Protein AF-A0A7S4LQ52-F1 (afdb_monomer)

Organism: Oxyrrhis marina (NCBI:txid2969)

pLDDT: mean 74.73, std 20.74, range [26.92, 96.94]

Structure (mmCIF, N/CA/C/O backbone):
data_AF-A0A7S4LQ52-F1
#
_entry.id   AF-A0A7S4LQ52-F1
#
loop_
_atom_site.group_PDB
_atom_site.id
_atom_site.type_symbol
_atom_site.label_atom_id
_atom_site.label_alt_id
_atom_site.label_comp_id
_atom_site.label_asym_id
_atom_site.label_entity_id
_atom_site.label_seq_id
_atom_site.pdbx_PDB_ins_code
_atom_site.Cartn_x
_atom_site.Cartn_y
_atom_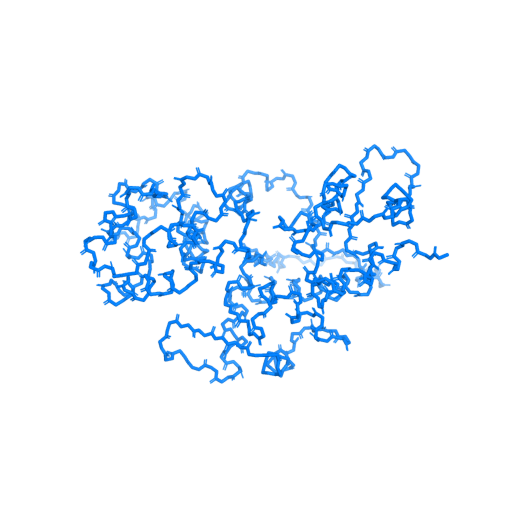site.Cartn_z
_atom_site.occupancy
_atom_site.B_iso_or_equiv
_atom_site.auth_seq_id
_atom_site.auth_comp_id
_atom_site.auth_asym_id
_atom_site.auth_atom_id
_atom_site.pdbx_PDB_model_num
ATOM 1 N N . HIS A 1 1 ? 23.064 2.359 -25.952 1.00 65.62 1 HIS A N 1
ATOM 2 C CA . HIS A 1 1 ? 21.928 2.779 -25.111 1.00 65.62 1 HIS A CA 1
ATOM 3 C C . HIS A 1 1 ? 21.967 1.977 -23.829 1.00 65.62 1 HIS A C 1
ATOM 5 O O . HIS A 1 1 ? 22.231 0.785 -23.915 1.00 65.62 1 HIS A O 1
ATOM 11 N N . ASP A 1 2 ? 21.805 2.630 -22.680 1.00 86.25 2 ASP A N 1
ATOM 12 C CA . ASP A 1 2 ? 21.799 1.975 -21.371 1.00 86.25 2 ASP A CA 1
ATOM 13 C C . ASP A 1 2 ? 20.425 1.317 -21.127 1.00 86.25 2 ASP A C 1
ATOM 15 O O . ASP A 1 2 ? 19.433 2.042 -21.011 1.00 86.25 2 ASP A O 1
ATOM 19 N N . PRO A 1 3 ? 20.329 -0.027 -21.097 1.00 86.50 3 PRO A N 1
ATOM 20 C CA . PRO A 1 3 ? 19.056 -0.718 -20.900 1.00 86.50 3 PRO A CA 1
ATOM 21 C C . PRO A 1 3 ? 18.432 -0.441 -19.523 1.00 86.50 3 PRO A C 1
ATOM 23 O O . PRO A 1 3 ? 17.208 -0.461 -19.400 1.00 86.50 3 PRO A O 1
ATOM 26 N N . ALA A 1 4 ? 19.247 -0.143 -18.503 1.00 85.44 4 ALA A N 1
ATOM 27 C CA . ALA A 1 4 ? 18.762 0.221 -17.173 1.00 85.44 4 ALA A CA 1
ATOM 28 C C . ALA A 1 4 ? 18.024 1.567 -17.208 1.00 85.44 4 ALA A C 1
ATOM 30 O O . ALA A 1 4 ? 16.884 1.662 -16.756 1.00 85.44 4 ALA A O 1
ATOM 31 N N . ALA A 1 5 ? 18.627 2.580 -17.837 1.00 89.25 5 ALA A N 1
ATOM 32 C CA . ALA A 1 5 ? 18.003 3.889 -18.016 1.00 89.25 5 ALA A CA 1
ATOM 33 C C . ALA A 1 5 ? 16.701 3.821 -18.836 1.00 89.25 5 ALA A C 1
ATOM 35 O O . ALA A 1 5 ? 15.744 4.528 -18.528 1.00 89.25 5 ALA A O 1
ATOM 36 N N . GLN A 1 6 ? 16.636 2.951 -19.852 1.00 91.75 6 GLN A N 1
ATOM 37 C CA . GLN A 1 6 ? 15.405 2.738 -20.624 1.00 91.75 6 GLN A CA 1
ATOM 38 C C . GLN A 1 6 ? 14.278 2.155 -19.765 1.00 91.75 6 GLN A C 1
ATOM 40 O O . GLN A 1 6 ? 13.134 2.583 -19.896 1.00 91.75 6 GLN A O 1
ATOM 45 N N . LEU A 1 7 ? 14.592 1.203 -18.879 1.00 91.75 7 LEU A N 1
ATOM 46 C CA . LEU A 1 7 ? 13.604 0.665 -17.949 1.00 91.75 7 LEU A CA 1
ATOM 47 C C . LEU A 1 7 ? 13.126 1.738 -16.961 1.00 91.75 7 LEU A C 1
ATOM 49 O O . LEU A 1 7 ? 11.928 1.824 -16.705 1.00 91.75 7 LEU A O 1
ATOM 53 N N . CYS A 1 8 ? 14.032 2.573 -16.439 1.00 92.88 8 CYS A N 1
ATOM 54 C CA . CYS A 1 8 ? 13.653 3.686 -15.567 1.00 92.88 8 CYS A CA 1
ATOM 55 C C . CYS A 1 8 ? 12.664 4.632 -16.263 1.00 92.88 8 CYS A C 1
ATOM 57 O O . CYS A 1 8 ? 11.581 4.865 -15.730 1.00 92.88 8 CYS A O 1
ATOM 59 N N . GLY A 1 9 ? 12.993 5.092 -17.476 1.00 92.94 9 GLY A N 1
ATOM 60 C CA . GLY A 1 9 ? 12.122 5.982 -18.252 1.00 92.94 9 GLY A CA 1
ATOM 61 C C . GLY A 1 9 ? 10.761 5.356 -18.560 1.00 92.94 9 GLY A C 1
ATOM 62 O O . GLY A 1 9 ? 9.732 5.994 -18.384 1.00 92.94 9 GLY A O 1
ATOM 63 N N . PHE A 1 10 ? 10.725 4.071 -18.912 1.00 93.69 10 PHE A N 1
ATOM 64 C CA . PHE A 1 10 ? 9.467 3.362 -19.155 1.00 93.69 10 PHE A CA 1
ATOM 65 C C . PHE A 1 10 ? 8.573 3.257 -17.915 1.00 93.69 10 PHE A C 1
ATOM 67 O O . PHE A 1 10 ? 7.356 3.420 -18.016 1.00 93.69 10 PHE A O 1
ATOM 74 N N . LEU A 1 11 ? 9.149 3.001 -16.736 1.00 91.25 11 LEU A N 1
ATOM 75 C CA . LEU A 1 11 ? 8.385 2.972 -15.486 1.00 91.25 11 LEU A CA 1
ATOM 76 C C . LEU A 1 11 ? 7.863 4.362 -15.111 1.00 91.25 11 LEU A C 1
ATOM 78 O O . LEU A 1 11 ? 6.733 4.478 -14.635 1.00 91.25 11 LEU A O 1
ATOM 82 N N . GLU A 1 12 ? 8.654 5.407 -15.345 1.00 92.94 12 GLU A N 1
ATOM 83 C CA . GLU A 1 12 ? 8.234 6.796 -15.148 1.00 92.94 12 GLU A CA 1
ATOM 84 C C . GLU A 1 12 ? 7.110 7.197 -16.105 1.00 92.94 12 GLU A C 1
ATOM 86 O O . GLU A 1 12 ? 6.115 7.757 -15.657 1.00 92.94 12 GLU A O 1
ATOM 91 N N . GLU A 1 13 ? 7.206 6.853 -17.388 1.00 91.38 13 GLU A N 1
ATOM 92 C CA . GLU A 1 13 ? 6.158 7.120 -18.379 1.00 91.38 13 GLU A CA 1
ATOM 93 C C . GLU A 1 13 ? 4.862 6.363 -18.062 1.00 91.38 13 GLU A C 1
ATOM 95 O O . GLU A 1 13 ? 3.770 6.921 -18.160 1.00 91.38 13 GLU A O 1
ATOM 100 N N . THR A 1 14 ? 4.972 5.101 -17.638 1.00 87.12 14 THR A N 1
ATOM 101 C CA . THR A 1 14 ? 3.807 4.236 -17.391 1.00 87.12 14 THR A CA 1
ATOM 102 C C . THR A 1 14 ? 3.102 4.566 -16.074 1.00 87.12 14 THR A C 1
ATOM 104 O O . THR A 1 14 ? 1.876 4.491 -15.989 1.00 87.12 14 THR A O 1
ATOM 107 N N . HIS A 1 15 ? 3.854 4.927 -15.029 1.00 85.94 15 HIS A N 1
ATOM 108 C CA . HIS A 1 15 ? 3.317 5.086 -13.670 1.00 85.94 15 HIS A CA 1
ATOM 109 C C . HIS A 1 15 ? 3.424 6.515 -13.116 1.00 85.94 15 HIS A C 1
ATOM 111 O O . HIS A 1 15 ? 2.966 6.779 -12.001 1.00 85.94 15 HIS A O 1
ATOM 117 N N . GLY A 1 16 ? 4.028 7.446 -13.855 1.00 88.75 16 GLY A N 1
ATOM 118 C CA . GLY A 1 16 ? 4.282 8.830 -13.440 1.00 88.75 16 GLY A CA 1
ATOM 119 C C . GLY A 1 16 ? 5.421 8.995 -12.426 1.00 88.75 16 GLY A C 1
ATOM 120 O O . GLY A 1 16 ? 5.768 10.117 -12.071 1.00 88.75 16 GLY A O 1
ATOM 121 N N . SER A 1 17 ? 5.989 7.899 -11.916 1.00 93.56 17 SER A N 1
ATOM 122 C CA . SER A 1 17 ? 7.104 7.908 -10.967 1.00 93.56 17 SER A CA 1
ATOM 123 C C . SER A 1 17 ? 7.809 6.558 -10.958 1.00 93.56 17 SER A C 1
ATOM 125 O O . SER A 1 17 ? 7.158 5.512 -10.880 1.00 93.56 17 SER A O 1
ATOM 127 N N . LEU A 1 18 ? 9.144 6.587 -10.937 1.00 93.12 18 LEU A N 1
ATOM 128 C CA . LEU A 1 18 ? 9.973 5.391 -10.819 1.00 93.12 18 LEU A CA 1
ATOM 129 C C . LEU A 1 18 ? 9.667 4.603 -9.539 1.00 93.12 18 LEU A C 1
ATOM 131 O O . LEU A 1 18 ? 9.532 3.380 -9.583 1.00 93.12 18 LEU A O 1
ATOM 135 N N . LEU A 1 19 ? 9.510 5.293 -8.401 1.00 91.12 19 LEU A N 1
ATOM 136 C CA . LEU A 1 19 ? 9.237 4.636 -7.120 1.00 91.12 19 LEU A CA 1
ATOM 137 C C . LEU A 1 19 ? 7.854 3.981 -7.109 1.00 91.12 19 LEU A C 1
ATOM 139 O O . LEU A 1 19 ? 7.714 2.864 -6.612 1.00 91.12 19 LEU A O 1
ATOM 143 N N . ARG A 1 20 ? 6.842 4.642 -7.687 1.00 89.50 20 ARG A N 1
ATOM 144 C CA . ARG A 1 20 ? 5.508 4.050 -7.837 1.00 89.50 20 ARG A CA 1
ATOM 145 C C . ARG A 1 20 ? 5.558 2.808 -8.715 1.00 89.50 20 ARG A C 1
ATOM 147 O O . ARG A 1 20 ? 5.054 1.773 -8.296 1.00 89.50 20 ARG A O 1
ATOM 154 N N . GLY A 1 21 ? 6.187 2.896 -9.888 1.00 87.38 21 GLY A N 1
ATOM 155 C CA . GLY A 1 21 ? 6.334 1.760 -10.801 1.00 87.38 21 GLY A CA 1
ATOM 156 C C . GLY A 1 21 ? 7.061 0.590 -10.140 1.00 87.38 21 GLY A C 1
ATOM 157 O O . GLY A 1 21 ? 6.575 -0.538 -10.168 1.00 87.38 21 GLY A O 1
ATOM 158 N N . TRP A 1 22 ? 8.164 0.858 -9.435 1.00 87.75 22 TRP A N 1
ATOM 159 C CA . TRP A 1 22 ? 8.855 -0.151 -8.633 1.00 87.75 22 TRP A CA 1
ATOM 160 C C . TRP A 1 22 ? 7.922 -0.820 -7.617 1.00 87.75 22 TRP A C 1
ATOM 162 O O . TRP A 1 22 ? 7.792 -2.045 -7.612 1.00 87.75 22 TRP A O 1
ATOM 172 N N . ARG A 1 23 ? 7.257 -0.032 -6.767 1.00 86.00 23 ARG A N 1
ATOM 173 C CA . ARG A 1 23 ? 6.407 -0.555 -5.688 1.00 86.00 23 ARG A CA 1
ATOM 174 C C . ARG A 1 23 ? 5.171 -1.287 -6.201 1.00 86.00 23 ARG A C 1
ATOM 176 O O . ARG A 1 23 ? 4.774 -2.282 -5.607 1.00 86.00 23 ARG A O 1
ATOM 183 N N . LEU A 1 24 ? 4.564 -0.810 -7.282 1.00 79.31 24 LEU A N 1
ATOM 184 C CA . LEU A 1 24 ? 3.358 -1.401 -7.852 1.00 79.31 24 LEU A CA 1
ATOM 185 C C . LEU A 1 24 ? 3.670 -2.719 -8.573 1.00 79.31 24 LEU A C 1
ATOM 187 O O . LEU A 1 24 ? 2.936 -3.697 -8.437 1.00 79.31 24 LEU A O 1
ATOM 191 N N . GLU A 1 25 ? 4.774 -2.757 -9.319 1.00 81.00 25 GLU A N 1
ATOM 192 C CA . GLU A 1 25 ? 5.031 -3.824 -10.284 1.00 81.00 25 GLU A CA 1
ATOM 193 C C . GLU A 1 25 ? 6.014 -4.876 -9.763 1.00 81.00 25 GLU A C 1
ATOM 195 O O . GLU A 1 25 ? 5.752 -6.084 -9.837 1.00 81.00 25 GLU A O 1
ATOM 200 N N . PHE A 1 26 ? 7.125 -4.422 -9.186 1.00 78.44 26 PHE A N 1
ATOM 201 C CA . PHE A 1 26 ? 8.242 -5.269 -8.773 1.00 78.44 26 PHE A CA 1
ATOM 202 C C . PHE A 1 26 ? 8.193 -5.611 -7.282 1.00 78.44 26 PHE A C 1
ATOM 204 O O . PHE A 1 26 ? 8.401 -6.765 -6.912 1.00 78.44 26 PHE A O 1
ATOM 211 N N . ASP A 1 27 ? 7.843 -4.649 -6.431 1.00 71.88 27 ASP A N 1
ATOM 212 C CA . ASP A 1 27 ? 7.881 -4.781 -4.970 1.00 71.88 27 ASP A CA 1
ATOM 213 C C . ASP A 1 27 ? 6.500 -4.694 -4.311 1.00 71.88 27 ASP A C 1
ATOM 215 O O . ASP A 1 27 ? 6.340 -4.233 -3.182 1.00 71.88 27 ASP A O 1
ATOM 219 N N . SER A 1 28 ? 5.488 -5.207 -5.009 1.00 58.22 28 SER A N 1
ATOM 220 C CA . SER A 1 28 ? 4.098 -5.265 -4.526 1.00 58.22 28 SER A CA 1
ATOM 221 C C . SER A 1 28 ? 3.929 -6.032 -3.212 1.00 58.22 28 SER A C 1
ATOM 223 O O . SER A 1 28 ? 2.928 -5.861 -2.530 1.00 58.22 28 SER A O 1
ATOM 225 N N . ARG A 1 29 ? 4.908 -6.869 -2.848 1.00 50.84 29 ARG A N 1
ATOM 226 C CA . ARG A 1 29 ? 4.921 -7.677 -1.618 1.00 50.84 29 ARG A CA 1
ATOM 227 C C . ARG A 1 29 ? 5.856 -7.133 -0.539 1.00 50.84 29 ARG A C 1
ATOM 229 O O . ARG A 1 29 ? 6.059 -7.822 0.455 1.00 50.84 29 ARG A O 1
ATOM 236 N N . VAL A 1 30 ? 6.481 -5.971 -0.755 1.00 60.56 30 VAL A N 1
ATOM 237 C CA . VAL A 1 30 ? 7.515 -5.418 0.142 1.00 60.56 30 VAL A CA 1
ATOM 238 C C . VAL A 1 30 ? 8.644 -6.437 0.401 1.00 60.56 30 VAL A C 1
ATOM 240 O O . VAL A 1 30 ? 9.245 -6.506 1.470 1.00 60.56 30 VAL A O 1
ATOM 243 N N . ALA A 1 31 ? 8.924 -7.284 -0.594 1.00 58.53 31 ALA A N 1
ATOM 244 C CA . ALA A 1 31 ? 9.999 -8.272 -0.540 1.00 58.53 31 ALA A CA 1
ATOM 245 C C . ALA A 1 31 ? 11.377 -7.612 -0.720 1.00 58.53 31 ALA A C 1
ATOM 247 O O . ALA A 1 31 ? 12.415 -8.262 -0.541 1.00 58.53 31 ALA A O 1
ATOM 248 N N . CYS A 1 32 ? 11.385 -6.338 -1.127 1.00 64.56 32 CYS A N 1
ATOM 249 C CA . CYS A 1 32 ? 12.538 -5.493 -1.404 1.00 64.56 32 CYS A CA 1
ATOM 250 C C . CYS A 1 32 ? 13.485 -6.074 -2.462 1.00 64.56 32 CYS A C 1
ATOM 252 O O . CYS A 1 32 ? 14.604 -5.585 -2.613 1.00 64.56 32 CYS A O 1
ATOM 254 N N . SER A 1 33 ? 13.084 -7.145 -3.156 1.00 75.50 33 SER A N 1
ATOM 255 C CA . SER A 1 33 ? 13.879 -7.833 -4.166 1.00 75.50 33 SER A CA 1
ATOM 256 C C . SER A 1 33 ? 13.037 -8.736 -5.067 1.00 75.50 33 SER A C 1
ATOM 258 O O . SER A 1 33 ? 12.065 -9.345 -4.622 1.00 75.50 33 SER A O 1
ATOM 260 N N . VAL A 1 34 ? 13.457 -8.862 -6.326 1.00 79.12 34 VAL A N 1
ATOM 261 C CA . VAL A 1 34 ? 12.768 -9.627 -7.372 1.00 79.12 34 VAL A CA 1
ATOM 262 C C . VAL A 1 34 ? 13.741 -10.606 -8.029 1.00 79.12 34 VAL A C 1
ATOM 264 O O . VAL A 1 34 ? 14.910 -10.281 -8.236 1.00 79.12 34 VAL A O 1
ATOM 267 N N . ASN A 1 35 ? 13.279 -11.825 -8.317 1.00 82.06 35 ASN A N 1
ATOM 268 C CA . ASN A 1 35 ? 14.046 -12.822 -9.069 1.00 82.06 35 ASN A CA 1
ATOM 269 C C . ASN A 1 35 ? 13.819 -12.662 -10.585 1.00 82.06 35 ASN A C 1
ATOM 271 O O . ASN A 1 35 ? 12.918 -11.949 -11.019 1.00 82.06 35 ASN A O 1
ATOM 275 N N . PHE A 1 36 ? 14.632 -13.339 -11.396 1.00 81.50 36 PHE A N 1
ATOM 276 C CA . PHE A 1 36 ? 14.576 -13.181 -12.851 1.00 81.50 36 PHE A CA 1
ATOM 277 C C . PHE A 1 36 ? 13.219 -13.578 -13.452 1.00 81.50 36 PHE A C 1
ATOM 279 O O . PHE A 1 36 ? 12.680 -12.861 -14.287 1.00 81.50 36 PHE A O 1
ATOM 286 N N . GLU A 1 37 ? 12.630 -14.677 -12.979 1.00 77.88 37 GLU A N 1
ATOM 287 C CA . GLU A 1 37 ? 11.319 -15.153 -13.436 1.00 77.88 37 GLU A CA 1
ATOM 288 C C . GLU A 1 37 ? 10.234 -14.088 -13.243 1.00 77.88 37 GLU A C 1
ATOM 290 O O . GLU A 1 37 ? 9.575 -13.683 -14.200 1.00 77.88 37 GLU A O 1
ATOM 295 N N . ARG A 1 38 ? 10.123 -13.540 -12.027 1.00 79.88 38 ARG A N 1
ATOM 296 C CA . ARG A 1 38 ? 9.150 -12.490 -11.735 1.00 79.88 38 ARG A CA 1
ATOM 297 C C . ARG A 1 38 ? 9.433 -11.208 -12.514 1.00 79.88 38 ARG A C 1
ATOM 299 O O . ARG A 1 38 ? 8.500 -10.527 -12.930 1.00 79.88 38 ARG A O 1
ATOM 306 N N . PHE A 1 39 ? 10.704 -10.874 -12.715 1.00 84.06 39 PHE A N 1
ATOM 307 C CA . PHE A 1 39 ? 11.098 -9.722 -13.520 1.00 84.06 39 PHE A CA 1
ATOM 308 C C . PHE A 1 39 ? 10.598 -9.846 -14.968 1.00 84.06 39 PHE A C 1
ATOM 310 O O . PHE A 1 39 ? 9.994 -8.906 -15.487 1.00 84.06 39 PHE A O 1
ATOM 317 N N . CYS A 1 40 ? 10.758 -11.021 -15.586 1.00 81.12 40 CYS A N 1
ATOM 318 C CA . CYS A 1 40 ? 10.227 -11.308 -16.919 1.00 81.12 40 CYS A CA 1
ATOM 319 C C . CYS A 1 40 ? 8.698 -11.229 -16.978 1.00 81.12 40 CYS A C 1
ATOM 321 O O . CYS A 1 40 ? 8.163 -10.594 -17.885 1.00 81.12 40 CYS A O 1
ATOM 323 N N . GLU A 1 41 ? 7.994 -11.831 -16.014 1.00 78.12 41 GLU A N 1
ATOM 324 C CA . GLU A 1 41 ? 6.525 -11.784 -15.946 1.00 78.12 41 GLU A CA 1
ATOM 325 C C . GLU A 1 41 ? 5.989 -10.350 -15.899 1.00 78.12 41 GLU A C 1
ATOM 327 O O . GLU A 1 41 ? 5.018 -10.012 -16.578 1.00 78.12 41 GLU A O 1
ATOM 332 N N . VAL A 1 42 ? 6.613 -9.505 -15.074 1.00 81.12 42 VAL A N 1
ATOM 333 C CA . VAL A 1 42 ? 6.208 -8.109 -14.902 1.00 81.12 42 VAL A CA 1
ATOM 334 C C . VAL A 1 42 ? 6.396 -7.337 -16.202 1.00 81.12 42 VAL A C 1
ATOM 336 O O . VAL A 1 42 ? 5.452 -6.704 -16.668 1.00 81.12 42 VAL A O 1
ATOM 339 N N . LEU A 1 43 ? 7.573 -7.430 -16.824 1.00 85.00 43 LEU A N 1
ATOM 340 C CA . LEU A 1 43 ? 7.857 -6.707 -18.063 1.00 85.00 43 LEU A CA 1
ATOM 341 C C . LEU A 1 43 ? 6.979 -7.170 -19.228 1.00 85.00 43 LEU A C 1
ATOM 343 O O . LEU A 1 43 ? 6.461 -6.334 -19.966 1.00 85.00 43 LEU A O 1
ATOM 347 N N . ALA A 1 44 ? 6.726 -8.475 -19.347 1.00 78.62 44 ALA A N 1
ATOM 348 C CA . ALA A 1 44 ? 5.793 -9.000 -20.340 1.00 78.62 44 ALA A CA 1
ATOM 349 C C . ALA A 1 44 ? 4.373 -8.443 -20.137 1.00 78.62 44 ALA A C 1
ATOM 351 O O . ALA A 1 44 ? 3.731 -8.024 -21.099 1.00 78.62 44 ALA A O 1
ATOM 352 N N . ARG A 1 45 ? 3.893 -8.372 -18.885 1.00 84.75 45 ARG A N 1
ATOM 353 C CA . ARG A 1 45 ? 2.572 -7.806 -18.557 1.00 84.75 45 ARG A CA 1
ATOM 354 C C . ARG A 1 45 ? 2.472 -6.311 -18.858 1.00 84.75 45 ARG A C 1
ATOM 356 O O . ARG A 1 45 ? 1.400 -5.853 -19.240 1.00 84.75 45 ARG A O 1
ATOM 363 N N . LEU A 1 46 ? 3.559 -5.565 -18.685 1.00 80.56 46 LEU A N 1
ATOM 364 C CA . LEU A 1 46 ? 3.614 -4.138 -19.009 1.00 80.56 46 LEU A CA 1
ATOM 365 C C . LEU A 1 46 ? 3.758 -3.872 -20.518 1.00 80.56 46 LEU A C 1
ATOM 367 O O . LEU A 1 46 ? 3.710 -2.722 -20.937 1.00 80.56 46 LEU A O 1
ATOM 371 N N . GLY A 1 47 ? 3.909 -4.913 -21.344 1.00 80.06 47 GLY A N 1
ATOM 372 C CA . GLY A 1 47 ? 4.083 -4.763 -22.789 1.00 80.06 47 GLY A CA 1
ATOM 373 C C . GLY A 1 47 ? 5.487 -4.302 -23.182 1.00 80.06 47 GLY A C 1
ATOM 374 O O . GLY A 1 47 ? 5.662 -3.682 -24.227 1.00 80.06 47 GLY A O 1
ATOM 375 N N . TRP A 1 48 ? 6.494 -4.590 -22.356 1.00 87.56 48 TRP A N 1
ATOM 376 C CA . TRP A 1 48 ? 7.887 -4.293 -22.670 1.00 87.56 48 TRP A CA 1
ATOM 377 C C . TRP A 1 48 ? 8.372 -5.129 -23.862 1.00 87.56 48 TRP A C 1
ATOM 379 O O . TRP A 1 48 ? 8.255 -6.354 -23.861 1.00 87.56 48 TRP A O 1
ATOM 389 N N . VAL A 1 49 ? 8.947 -4.467 -24.869 1.00 83.81 49 VAL A N 1
ATOM 390 C CA . VAL A 1 49 ? 9.302 -5.097 -26.159 1.00 83.81 49 VAL A CA 1
ATOM 391 C C . VAL A 1 49 ? 10.809 -5.362 -26.304 1.00 83.81 49 VAL A C 1
ATOM 393 O O . VAL A 1 49 ? 11.218 -6.148 -27.154 1.00 83.81 49 VAL A O 1
ATOM 396 N N . GLN A 1 50 ? 11.655 -4.723 -25.491 1.00 87.38 50 GLN A N 1
ATOM 397 C CA . GLN A 1 50 ? 13.116 -4.860 -25.598 1.00 87.38 50 GLN A CA 1
ATOM 398 C C . GLN A 1 50 ? 13.631 -6.144 -24.928 1.00 87.38 50 GLN A C 1
ATOM 400 O O . GLN A 1 50 ? 12.917 -6.811 -24.178 1.00 87.38 50 GLN A O 1
ATOM 405 N N . ASP A 1 51 ? 14.908 -6.469 -25.150 1.00 87.25 51 ASP A N 1
ATOM 406 C CA . ASP A 1 51 ? 15.550 -7.660 -24.586 1.00 87.25 51 ASP A CA 1
ATOM 407 C C . ASP A 1 51 ? 15.634 -7.601 -23.047 1.00 87.25 51 ASP A C 1
ATOM 409 O O . ASP A 1 51 ? 16.484 -6.934 -22.451 1.00 87.25 51 ASP A O 1
ATOM 413 N N . VAL A 1 52 ? 14.744 -8.352 -22.396 1.00 87.62 52 VAL A N 1
ATOM 414 C CA . VAL A 1 52 ? 14.638 -8.454 -20.934 1.00 87.62 52 VAL A CA 1
ATOM 415 C C . VAL A 1 52 ? 15.898 -9.052 -20.295 1.00 87.62 52 VAL A C 1
ATOM 417 O O . VAL A 1 52 ? 16.275 -8.664 -19.188 1.00 87.62 52 VAL A O 1
ATOM 420 N N . VAL A 1 53 ? 16.583 -9.975 -20.979 1.00 86.88 53 VAL A N 1
ATOM 421 C CA . VAL A 1 53 ? 17.814 -10.606 -20.475 1.00 86.88 53 VAL A CA 1
ATOM 422 C C . VAL A 1 53 ? 18.946 -9.584 -20.453 1.00 86.88 53 VAL A C 1
ATOM 424 O O . VAL A 1 53 ? 19.735 -9.550 -19.505 1.00 86.88 53 VAL A O 1
ATOM 427 N N . GLN A 1 54 ? 19.032 -8.743 -21.484 1.00 87.50 54 GLN A N 1
ATOM 428 C CA . GLN A 1 54 ? 20.020 -7.671 -21.551 1.00 87.50 54 GLN A CA 1
ATOM 429 C C . GLN A 1 54 ? 19.803 -6.641 -20.434 1.00 87.50 54 GLN A C 1
ATOM 431 O O . GLN A 1 54 ? 20.771 -6.255 -19.778 1.00 87.50 54 GLN A O 1
ATOM 436 N N . VAL A 1 55 ? 18.548 -6.259 -20.176 1.00 89.00 55 VAL A N 1
ATOM 437 C CA . VAL A 1 55 ? 18.183 -5.345 -19.080 1.00 89.00 55 VAL A CA 1
ATOM 438 C C . VAL A 1 55 ? 18.535 -5.943 -17.714 1.00 89.00 55 VAL A C 1
ATOM 440 O O . VAL A 1 55 ? 19.158 -5.280 -16.885 1.00 89.00 55 VAL A O 1
ATOM 443 N N . TRP A 1 56 ? 18.213 -7.219 -17.482 1.00 87.50 56 TRP A N 1
ATOM 444 C CA . TRP A 1 56 ? 18.574 -7.898 -16.234 1.00 87.50 56 TRP A CA 1
ATOM 445 C C . TRP A 1 56 ? 20.085 -7.876 -15.988 1.00 87.50 56 TRP A C 1
ATOM 447 O O . TRP A 1 56 ? 20.536 -7.512 -14.904 1.00 87.50 56 TRP A O 1
ATOM 457 N N . LYS A 1 57 ? 20.879 -8.211 -17.012 1.00 85.94 57 LYS A N 1
ATOM 458 C CA . LYS A 1 57 ? 22.347 -8.229 -16.925 1.00 85.94 57 LYS A CA 1
ATOM 459 C C . LYS A 1 57 ? 22.957 -6.846 -16.705 1.00 85.94 57 LYS A C 1
ATOM 461 O O . LYS A 1 57 ? 24.022 -6.767 -16.099 1.00 85.94 57 LYS A O 1
ATOM 466 N N . SER A 1 58 ? 22.328 -5.776 -17.201 1.00 86.56 58 SER A N 1
ATOM 467 C CA . SER A 1 58 ? 22.804 -4.412 -16.939 1.00 86.56 58 SER A CA 1
ATOM 468 C C . SER A 1 58 ? 22.502 -3.941 -15.516 1.00 86.56 58 SER A C 1
ATOM 470 O O . SER A 1 58 ? 23.273 -3.158 -14.974 1.00 86.56 58 SER A O 1
ATOM 472 N N . LEU A 1 59 ? 21.411 -4.420 -14.910 1.00 83.81 59 LEU A N 1
ATOM 473 C CA . LEU A 1 59 ? 20.975 -4.016 -13.567 1.00 83.81 59 LEU A CA 1
ATOM 474 C C . LEU A 1 59 ? 21.649 -4.843 -12.467 1.00 83.81 59 LEU A C 1
ATOM 476 O O . LEU A 1 59 ? 22.111 -4.310 -11.460 1.00 83.81 59 LEU A O 1
ATOM 480 N N . VAL A 1 60 ? 21.723 -6.161 -12.653 1.00 78.81 60 VAL A N 1
ATOM 481 C CA . VAL A 1 60 ? 22.239 -7.082 -11.641 1.00 78.81 60 VAL A CA 1
ATOM 482 C C . VAL A 1 60 ? 23.678 -7.447 -11.981 1.00 78.81 60 VAL A C 1
ATOM 484 O O . VAL A 1 60 ? 23.952 -8.327 -12.796 1.00 78.81 60 VAL A O 1
ATOM 487 N N . ILE A 1 61 ? 24.630 -6.771 -11.335 1.00 65.69 61 ILE A N 1
ATOM 488 C CA . ILE A 1 61 ? 26.052 -7.095 -11.482 1.00 65.69 61 ILE A CA 1
ATOM 489 C C . ILE A 1 61 ? 26.300 -8.471 -10.850 1.00 65.69 61 ILE A C 1
ATOM 491 O O . ILE A 1 61 ? 26.318 -8.615 -9.625 1.00 65.69 61 ILE A O 1
ATOM 495 N N . SER A 1 62 ? 26.513 -9.485 -11.693 1.00 53.97 62 SER A N 1
ATOM 496 C CA . SER A 1 62 ? 26.909 -10.835 -11.285 1.00 53.97 62 SER A CA 1
ATOM 497 C C . SER A 1 62 ? 28.243 -10.789 -10.527 1.00 53.97 62 SER A C 1
ATOM 499 O O . SER A 1 62 ? 29.326 -10.863 -11.116 1.00 53.97 62 SER A O 1
ATOM 501 N N . THR A 1 63 ? 28.191 -10.738 -9.197 1.00 48.88 63 THR A N 1
ATOM 502 C CA . THR A 1 63 ? 29.315 -11.181 -8.371 1.00 48.88 63 THR A CA 1
ATOM 503 C C . THR A 1 63 ? 29.343 -12.701 -8.454 1.00 48.88 63 THR A C 1
ATOM 505 O O . THR A 1 63 ? 28.458 -13.382 -7.934 1.00 48.88 63 THR A O 1
ATOM 508 N N . SER A 1 64 ? 30.319 -13.218 -9.190 1.00 50.91 64 SER A N 1
ATOM 509 C CA . SER A 1 64 ? 30.508 -14.632 -9.498 1.00 50.91 64 SER A CA 1
ATOM 510 C C . SER A 1 64 ? 30.196 -15.572 -8.314 1.00 50.91 64 SER A C 1
ATOM 512 O O . SER A 1 64 ? 30.742 -15.427 -7.223 1.00 50.91 64 SER A O 1
ATOM 514 N N . LYS A 1 65 ? 29.360 -16.590 -8.594 1.00 48.88 65 LYS A N 1
ATOM 515 C CA . LYS A 1 65 ? 28.987 -17.764 -7.760 1.00 48.88 65 LYS A CA 1
ATOM 516 C C . LYS A 1 65 ? 27.737 -17.694 -6.862 1.00 48.88 65 LYS A C 1
ATOM 518 O O . LYS A 1 65 ? 27.546 -18.605 -6.056 1.00 48.88 65 LYS A O 1
ATOM 523 N N . CYS A 1 66 ? 26.822 -16.743 -7.032 1.00 44.16 66 CYS A N 1
ATOM 524 C CA . CYS A 1 66 ? 25.547 -16.760 -6.299 1.00 44.16 66 CYS A CA 1
ATOM 525 C C . CYS A 1 66 ? 24.387 -17.193 -7.210 1.00 44.16 66 CYS A C 1
ATOM 527 O O . CYS A 1 66 ? 23.956 -16.425 -8.055 1.00 44.16 66 CYS A O 1
ATOM 529 N N . LYS A 1 67 ? 23.813 -18.388 -6.999 1.00 53.34 67 LYS A N 1
ATOM 530 C CA . LYS A 1 67 ? 22.606 -18.873 -7.716 1.00 53.34 67 LYS A CA 1
ATOM 531 C C . LYS A 1 67 ? 21.322 -18.050 -7.450 1.00 53.34 67 LYS A C 1
ATOM 533 O O . LYS A 1 67 ? 20.271 -18.404 -7.961 1.00 53.34 67 LYS A O 1
ATOM 538 N N . ASN A 1 68 ? 21.404 -16.978 -6.657 1.00 62.25 68 ASN A N 1
ATOM 539 C CA . ASN A 1 68 ? 20.278 -16.148 -6.215 1.00 62.25 68 ASN A CA 1
ATOM 540 C C . ASN A 1 68 ? 20.539 -14.667 -6.526 1.00 62.25 68 ASN A C 1
ATOM 542 O O . ASN A 1 68 ? 20.625 -13.835 -5.620 1.00 62.25 68 ASN A O 1
ATOM 546 N N . GLU A 1 69 ? 20.702 -14.351 -7.806 1.00 70.00 69 GLU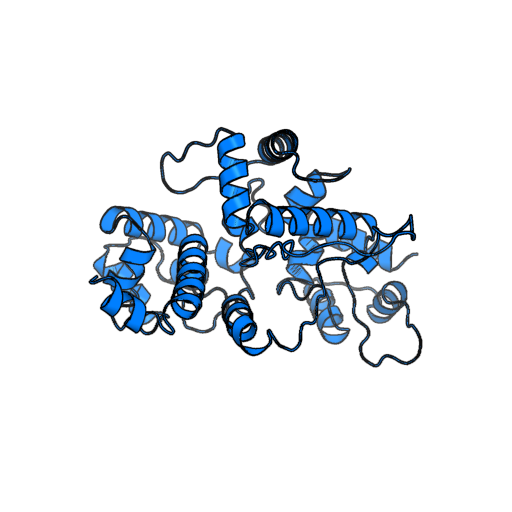 A N 1
ATOM 547 C CA . GLU A 1 69 ? 20.674 -12.970 -8.284 1.00 70.00 69 GLU A CA 1
ATOM 548 C C . GLU A 1 69 ? 19.322 -12.323 -7.952 1.00 70.00 69 GLU A C 1
ATOM 550 O O . GLU A 1 69 ? 18.265 -12.945 -8.088 1.00 70.00 69 GLU A O 1
ATOM 555 N N . ARG A 1 70 ? 19.363 -11.085 -7.453 1.00 78.88 70 ARG A N 1
ATOM 556 C CA . ARG A 1 70 ? 18.186 -10.355 -6.980 1.00 78.88 70 ARG A CA 1
ATOM 557 C C . ARG A 1 70 ? 18.246 -8.912 -7.437 1.00 78.88 70 ARG A C 1
ATOM 559 O O . ARG A 1 70 ? 19.191 -8.210 -7.086 1.00 78.88 70 ARG A O 1
ATOM 566 N N . PHE A 1 71 ? 17.201 -8.507 -8.140 1.00 83.00 71 PHE A N 1
ATOM 567 C CA . PHE A 1 71 ? 16.968 -7.148 -8.598 1.00 83.00 71 PHE A CA 1
ATOM 568 C C . PHE A 1 71 ? 16.269 -6.326 -7.513 1.00 83.00 71 PHE A C 1
ATOM 570 O O . PHE A 1 71 ? 15.329 -6.813 -6.882 1.00 83.00 71 PHE A O 1
ATOM 577 N N . ARG A 1 72 ? 16.747 -5.108 -7.256 1.00 82.75 72 ARG A N 1
ATOM 578 C CA . ARG A 1 72 ? 16.302 -4.212 -6.178 1.00 82.75 72 ARG A CA 1
ATOM 579 C C . ARG A 1 72 ? 16.161 -2.780 -6.691 1.00 82.75 72 ARG A C 1
ATOM 581 O O . ARG A 1 72 ? 16.800 -2.408 -7.667 1.00 82.75 72 ARG A O 1
ATOM 588 N N . LEU A 1 73 ? 15.429 -1.937 -5.961 1.00 82.50 73 LEU A N 1
ATOM 589 C CA . LEU A 1 73 ? 15.289 -0.510 -6.289 1.00 82.50 73 LEU A CA 1
ATOM 590 C C . LEU A 1 73 ? 16.645 0.202 -6.440 1.00 82.50 73 LEU A C 1
ATOM 592 O O . LEU A 1 73 ? 16.823 0.995 -7.355 1.00 82.50 73 LEU A O 1
ATOM 596 N N . GLN A 1 74 ? 17.620 -0.133 -5.589 1.00 86.56 74 GLN A N 1
ATOM 597 C CA . GLN A 1 74 ? 18.989 0.405 -5.653 1.00 86.56 74 GLN A CA 1
ATOM 598 C C . GLN A 1 74 ? 19.722 0.109 -6.972 1.00 86.56 74 GLN A C 1
ATOM 600 O O . GLN A 1 74 ? 20.718 0.767 -7.262 1.00 86.56 74 GLN A O 1
ATOM 605 N N . ASP A 1 75 ? 19.263 -0.891 -7.727 1.00 87.00 75 ASP A N 1
ATOM 606 C CA . ASP A 1 75 ? 19.834 -1.267 -9.016 1.00 87.00 75 ASP A CA 1
ATOM 607 C C . ASP A 1 75 ? 19.224 -0.414 -10.154 1.00 87.00 75 ASP A C 1
ATOM 609 O O . ASP A 1 75 ? 19.846 -0.278 -11.200 1.00 87.00 75 ASP A O 1
ATOM 613 N N . LEU A 1 76 ? 18.050 0.208 -9.934 1.00 88.94 76 LEU A N 1
ATOM 614 C CA . LEU A 1 76 ? 17.454 1.237 -10.808 1.00 88.94 76 LEU A CA 1
ATOM 615 C C . LEU A 1 76 ? 17.961 2.644 -10.466 1.00 88.94 76 LEU A C 1
ATOM 617 O O . LEU A 1 76 ? 18.342 3.410 -11.345 1.00 88.94 76 LEU A O 1
ATOM 621 N N . SER A 1 77 ? 17.948 2.994 -9.178 1.00 89.69 77 SER A N 1
ATOM 622 C CA . SER A 1 77 ? 18.466 4.260 -8.658 1.00 89.69 77 SER A CA 1
ATOM 623 C C . SER A 1 77 ? 18.891 4.076 -7.206 1.00 89.69 77 SER A C 1
ATOM 625 O O . SER A 1 77 ? 18.079 3.770 -6.327 1.00 89.69 77 SER A O 1
ATOM 627 N N . ARG A 1 78 ? 20.186 4.274 -6.942 1.00 87.06 78 ARG A N 1
ATOM 628 C CA . ARG A 1 78 ? 20.738 4.179 -5.588 1.00 87.06 78 ARG A CA 1
ATOM 629 C C . ARG A 1 78 ? 20.220 5.313 -4.713 1.00 87.06 78 ARG A C 1
ATOM 631 O O . ARG A 1 78 ? 19.823 5.062 -3.581 1.00 87.06 78 ARG A O 1
ATOM 638 N N . GLU A 1 79 ? 20.200 6.526 -5.250 1.00 89.12 79 GLU A N 1
ATOM 639 C CA . GLU A 1 79 ? 19.782 7.739 -4.552 1.00 89.12 79 GLU A CA 1
ATOM 640 C C . GLU A 1 79 ? 18.325 7.623 -4.091 1.00 89.12 79 GLU A C 1
ATOM 642 O O . GLU A 1 79 ? 18.026 7.830 -2.916 1.00 89.12 79 GLU A O 1
ATOM 647 N N . LEU A 1 80 ? 17.429 7.197 -4.989 1.00 88.19 80 LEU A N 1
ATOM 648 C CA . LEU A 1 80 ? 16.015 7.001 -4.675 1.00 88.19 80 LEU A CA 1
ATOM 649 C C . LEU A 1 80 ? 15.799 5.881 -3.648 1.00 88.19 80 LEU A C 1
ATOM 651 O O . LEU A 1 80 ? 14.959 6.007 -2.755 1.00 88.19 80 LEU A O 1
ATOM 655 N N . ALA A 1 81 ? 16.559 4.787 -3.752 1.00 84.25 81 ALA A N 1
ATOM 656 C CA . ALA A 1 81 ? 16.483 3.689 -2.793 1.00 84.25 81 ALA A CA 1
ATOM 657 C C . ALA A 1 81 ? 16.920 4.120 -1.388 1.00 84.25 81 ALA A C 1
ATOM 659 O O . ALA A 1 81 ? 16.249 3.791 -0.411 1.00 84.25 81 ALA A O 1
ATOM 660 N N . GLU A 1 82 ? 18.028 4.855 -1.280 1.00 84.56 82 GLU A N 1
ATOM 661 C CA . GLU A 1 82 ? 18.530 5.379 -0.008 1.00 84.56 82 GLU A CA 1
ATOM 662 C C . GLU A 1 82 ? 17.521 6.339 0.628 1.00 84.56 82 GLU A C 1
ATOM 664 O O . GLU A 1 82 ? 17.167 6.162 1.794 1.00 84.56 82 GLU A O 1
ATOM 669 N N . GLN A 1 83 ? 16.983 7.268 -0.165 1.00 88.81 83 GLN A N 1
ATOM 670 C CA . GLN A 1 83 ? 15.957 8.222 0.256 1.00 88.81 83 GLN A CA 1
ATOM 671 C C . GLN A 1 83 ? 14.698 7.518 0.792 1.00 88.81 83 GLN A C 1
ATOM 673 O O . GLN A 1 83 ? 14.203 7.841 1.873 1.00 88.81 83 GLN A O 1
ATOM 678 N N . PHE A 1 84 ? 14.186 6.517 0.069 1.00 88.56 84 PHE A N 1
ATOM 679 C CA . PHE A 1 84 ? 12.986 5.783 0.477 1.00 88.56 84 PHE A CA 1
ATOM 680 C C . PHE A 1 84 ? 13.209 4.926 1.730 1.00 88.56 84 PHE A C 1
ATOM 682 O O . PHE A 1 84 ? 12.341 4.860 2.604 1.00 88.56 84 PHE A O 1
ATOM 689 N N . LEU A 1 85 ? 14.377 4.289 1.849 1.00 82.88 85 LEU A N 1
ATOM 690 C CA . LEU A 1 85 ? 14.734 3.493 3.025 1.00 82.88 85 LEU A CA 1
ATOM 691 C C . LEU A 1 85 ? 14.923 4.357 4.273 1.00 82.88 85 LEU A C 1
ATOM 693 O O . LEU A 1 85 ? 14.527 3.935 5.361 1.00 82.88 85 LEU A O 1
ATOM 697 N N . GLU A 1 86 ? 15.512 5.545 4.130 1.00 83.12 86 GLU A N 1
ATOM 698 C CA . GLU A 1 86 ? 15.662 6.506 5.223 1.00 83.12 86 GLU A CA 1
ATOM 699 C C . GLU A 1 86 ? 14.294 6.958 5.746 1.00 83.12 86 GLU A C 1
ATOM 701 O O . GLU A 1 86 ? 14.034 6.843 6.948 1.00 83.12 86 GLU A O 1
ATOM 706 N N . PHE A 1 87 ? 13.387 7.343 4.843 1.00 90.56 87 PHE A N 1
ATOM 707 C CA . PHE A 1 87 ? 12.004 7.674 5.179 1.00 90.56 87 PHE A CA 1
ATOM 708 C C . PHE A 1 87 ? 11.302 6.527 5.924 1.00 90.56 87 PHE A C 1
ATOM 710 O O . PHE A 1 87 ? 10.804 6.712 7.037 1.00 90.56 87 PHE A O 1
ATOM 717 N N . CYS A 1 88 ? 11.298 5.314 5.354 1.00 85.31 88 CYS A N 1
ATOM 718 C CA . CYS A 1 88 ? 10.615 4.169 5.962 1.00 85.31 88 CYS A CA 1
ATOM 719 C C . CYS A 1 88 ? 11.233 3.788 7.316 1.00 85.31 88 CYS A C 1
ATOM 721 O O . CYS A 1 88 ? 10.520 3.408 8.244 1.00 85.31 88 CYS A O 1
ATOM 723 N N . GLY A 1 89 ? 12.560 3.873 7.438 1.00 77.19 89 GLY A N 1
ATOM 724 C CA . GLY A 1 89 ? 13.276 3.609 8.684 1.00 77.19 89 GLY A CA 1
ATOM 725 C C . GLY A 1 89 ? 12.893 4.593 9.788 1.00 77.19 89 GLY A C 1
ATOM 726 O O . GLY A 1 89 ? 12.587 4.164 10.901 1.00 77.19 89 GLY A O 1
ATOM 727 N N . HIS A 1 90 ? 12.851 5.889 9.469 1.00 85.19 90 HIS A N 1
ATOM 728 C CA . HIS A 1 90 ? 12.433 6.933 10.400 1.00 85.19 90 HIS A CA 1
ATOM 729 C C . HIS A 1 90 ? 10.976 6.739 10.844 1.00 85.19 90 HIS A C 1
ATOM 731 O O . HIS A 1 90 ? 10.698 6.678 12.039 1.00 85.19 90 HIS A O 1
ATOM 737 N N . VAL A 1 91 ? 10.057 6.533 9.894 1.00 84.44 91 VAL A N 1
ATOM 738 C CA . VAL A 1 91 ? 8.633 6.279 10.172 1.00 84.44 91 VAL A CA 1
ATOM 739 C C . VAL A 1 91 ? 8.439 5.055 11.073 1.00 84.44 91 VAL A C 1
ATOM 741 O O . VAL A 1 91 ? 7.685 5.100 12.046 1.00 84.44 91 VAL A O 1
ATOM 744 N N . SER A 1 92 ? 9.140 3.958 10.785 1.00 78.44 92 SER A N 1
ATOM 745 C CA . SER A 1 92 ? 9.021 2.734 11.581 1.00 78.44 92 SER A CA 1
ATOM 746 C C . SER A 1 92 ? 9.549 2.908 13.011 1.00 78.44 92 SER A C 1
ATOM 748 O O . SER A 1 92 ? 8.921 2.417 13.953 1.00 78.44 92 SER A O 1
ATOM 750 N N . CYS A 1 93 ? 10.669 3.620 13.192 1.00 76.62 93 CYS A N 1
ATOM 751 C CA . CYS A 1 93 ? 11.319 3.776 14.496 1.00 76.62 93 CYS A CA 1
ATOM 752 C C . CYS A 1 93 ? 10.651 4.841 15.372 1.00 76.62 93 CYS A C 1
ATOM 754 O O . CYS A 1 93 ? 10.298 4.552 16.514 1.00 76.62 93 CYS A O 1
ATOM 756 N N . GLU A 1 94 ? 10.471 6.051 14.843 1.00 85.50 94 GLU A N 1
ATOM 757 C CA . GLU A 1 94 ? 10.032 7.213 15.626 1.00 85.50 94 GLU A CA 1
ATOM 758 C C . GLU A 1 94 ? 8.527 7.176 15.904 1.00 85.50 94 GLU A C 1
ATOM 760 O O . GLU A 1 94 ? 8.075 7.449 17.016 1.00 85.50 94 GLU A O 1
ATOM 765 N N . TYR A 1 95 ? 7.739 6.748 14.917 1.00 81.62 95 TYR A N 1
ATOM 766 C CA . TYR A 1 95 ? 6.279 6.736 15.017 1.00 81.62 95 TYR A CA 1
ATOM 767 C C . TYR A 1 95 ? 5.711 5.357 15.344 1.00 81.62 95 TYR A C 1
ATOM 769 O O . TYR A 1 95 ? 4.510 5.227 15.566 1.00 81.62 95 TYR A O 1
ATOM 777 N N . GLN A 1 96 ? 6.555 4.322 15.426 1.00 78.19 96 GLN A N 1
ATOM 778 C CA . GLN A 1 96 ? 6.131 2.934 15.636 1.00 78.19 96 GLN A CA 1
ATOM 779 C C . GLN A 1 96 ? 5.166 2.451 14.543 1.00 78.19 96 GLN A C 1
ATOM 781 O O . GLN A 1 96 ? 4.205 1.734 14.837 1.00 78.19 96 GLN A O 1
ATOM 786 N N . GLY A 1 97 ? 5.436 2.825 13.288 1.00 74.06 97 GLY A N 1
ATOM 787 C CA . GLY A 1 97 ? 4.732 2.325 12.105 1.00 74.06 97 GLY A CA 1
ATOM 788 C C . GLY A 1 97 ? 4.089 3.414 11.257 1.00 74.06 97 GLY A C 1
ATOM 789 O O . GLY A 1 97 ? 3.882 4.545 11.701 1.00 74.06 97 GLY A O 1
ATOM 790 N N . GLY A 1 98 ? 3.754 3.049 10.020 1.00 79.69 98 GLY A N 1
ATOM 791 C CA . GLY A 1 98 ? 3.248 3.989 9.024 1.00 79.69 98 GLY A CA 1
ATOM 792 C C . GLY A 1 98 ? 1.920 4.638 9.399 1.00 79.69 98 GLY A C 1
ATOM 793 O O . GLY A 1 98 ? 1.762 5.839 9.214 1.00 79.69 98 GLY A O 1
ATOM 794 N N . ILE A 1 99 ? 0.992 3.881 9.984 1.00 80.94 99 ILE A N 1
ATOM 795 C CA . ILE A 1 99 ? -0.346 4.385 10.335 1.00 80.94 99 ILE A CA 1
ATOM 796 C C . ILE A 1 99 ? -0.254 5.513 11.374 1.00 80.94 99 ILE A C 1
ATOM 798 O O . ILE A 1 99 ? -0.821 6.589 11.191 1.00 80.94 99 ILE A O 1
ATOM 802 N N . LYS A 1 100 ? 0.533 5.301 12.438 1.00 84.31 100 LYS A N 1
ATOM 803 C CA . LYS A 1 100 ? 0.773 6.313 13.477 1.00 84.31 100 LYS A CA 1
ATOM 804 C C . LYS A 1 100 ? 1.477 7.545 12.906 1.00 84.31 100 LYS A C 1
ATOM 806 O O . LYS A 1 100 ? 1.097 8.665 13.242 1.00 84.31 100 LYS A O 1
ATOM 811 N N . ALA A 1 101 ? 2.452 7.352 12.013 1.00 89.19 101 ALA A N 1
ATOM 812 C CA . ALA A 1 101 ? 3.095 8.467 11.322 1.00 89.19 101 ALA A CA 1
ATOM 813 C C . ALA A 1 101 ? 2.101 9.263 10.476 1.00 89.19 101 ALA A C 1
ATOM 815 O O . ALA A 1 101 ? 2.083 10.487 10.573 1.00 89.19 101 ALA A O 1
ATOM 816 N N . PHE A 1 102 ? 1.238 8.595 9.706 1.00 91.75 102 PHE A N 1
ATOM 817 C CA . PHE A 1 102 ? 0.230 9.268 8.892 1.00 91.75 102 PHE A CA 1
ATOM 818 C C . PHE A 1 102 ? -0.708 10.122 9.748 1.00 91.75 102 PHE A C 1
ATOM 820 O O . PHE A 1 102 ? -0.933 11.281 9.417 1.00 91.75 102 PHE A O 1
ATOM 827 N N . HIS A 1 103 ? -1.204 9.616 10.881 1.00 89.00 103 HIS A N 1
ATOM 828 C CA . HIS A 1 103 ? -2.059 10.413 11.772 1.00 89.00 103 HIS A CA 1
ATOM 829 C C . HIS A 1 103 ? -1.324 11.622 12.369 1.00 89.00 103 HIS A C 1
ATOM 831 O O . HIS A 1 103 ? -1.914 12.699 12.477 1.00 89.00 103 HIS A O 1
ATOM 837 N N . CYS A 1 104 ? -0.040 11.487 12.718 1.00 91.06 104 CYS A N 1
ATOM 838 C CA . CYS A 1 104 ? 0.785 12.618 13.151 1.00 91.06 104 CYS A CA 1
ATOM 839 C C . CYS A 1 104 ? 0.953 13.664 12.039 1.00 91.06 104 CYS A C 1
ATOM 841 O O . CYS A 1 104 ? 0.739 14.850 12.283 1.00 91.06 104 CYS A O 1
ATOM 843 N N . ILE A 1 105 ? 1.277 13.223 10.823 1.00 93.62 105 ILE A N 1
ATOM 844 C CA . ILE A 1 105 ? 1.435 14.083 9.643 1.00 93.62 105 ILE A CA 1
ATOM 845 C C . ILE A 1 105 ? 0.118 14.787 9.313 1.00 93.62 105 ILE A C 1
ATOM 847 O O . ILE A 1 105 ? 0.099 15.996 9.122 1.00 93.62 105 ILE A O 1
ATOM 851 N N . ALA A 1 106 ? -0.996 14.058 9.304 1.00 90.94 106 ALA A N 1
ATOM 852 C CA . ALA A 1 106 ? -2.321 14.591 9.025 1.00 90.94 106 ALA A CA 1
ATOM 853 C C . ALA A 1 106 ? -2.762 15.641 10.058 1.00 90.94 106 ALA A C 1
ATOM 855 O O . ALA A 1 106 ? -3.321 16.681 9.705 1.00 90.94 106 ALA A O 1
ATOM 856 N N . ARG A 1 107 ? -2.450 15.416 11.338 1.00 90.50 107 ARG A N 1
ATOM 857 C CA . ARG A 1 107 ? -2.697 16.402 12.392 1.00 90.50 107 ARG A CA 1
ATOM 858 C C . ARG A 1 107 ? -1.861 17.666 12.188 1.00 90.50 107 ARG A C 1
ATOM 860 O O . ARG A 1 107 ? -2.393 18.766 12.315 1.00 90.50 107 ARG A O 1
ATOM 867 N N . GLU A 1 108 ? -0.581 17.514 11.863 1.00 91.56 108 GLU A N 1
ATOM 868 C CA . GLU A 1 108 ? 0.326 18.635 11.584 1.00 91.56 108 GLU A CA 1
ATOM 869 C C . GLU A 1 108 ? -0.045 19.390 10.295 1.00 91.56 108 GLU A C 1
ATOM 871 O O . GLU A 1 108 ? 0.196 20.588 10.150 1.00 91.56 108 GLU A O 1
ATOM 876 N N . ALA A 1 109 ? -0.677 18.692 9.358 1.00 88.25 109 ALA A N 1
ATOM 877 C CA . ALA A 1 109 ? -1.290 19.229 8.152 1.00 88.25 109 ALA A CA 1
ATOM 878 C C . ALA A 1 109 ? -2.583 20.029 8.420 1.00 88.25 109 ALA A C 1
ATOM 880 O O . ALA A 1 109 ? -3.187 20.543 7.482 1.00 88.25 109 ALA A O 1
ATOM 881 N N . GLY A 1 110 ? -3.033 20.132 9.676 1.00 83.50 110 GLY A N 1
ATOM 882 C CA . GLY A 1 110 ? -4.267 20.831 10.039 1.00 83.50 110 GLY A CA 1
ATOM 883 C C . GLY A 1 110 ? -5.542 20.058 9.697 1.00 83.50 110 GLY A C 1
ATOM 884 O O . GLY A 1 110 ? -6.637 20.603 9.831 1.00 83.50 110 GLY A O 1
ATOM 885 N N . GLN A 1 111 ? -5.429 18.788 9.295 1.00 77.75 111 GLN A N 1
ATOM 886 C CA . GLN A 1 111 ? -6.582 17.935 9.042 1.00 77.75 111 GLN A CA 1
ATOM 887 C C . GLN A 1 111 ? -7.132 17.444 10.387 1.00 77.75 111 GLN A C 1
ATOM 889 O O . GLN A 1 111 ? -6.600 16.525 11.012 1.00 77.75 111 GLN A O 1
ATOM 894 N N . GLN A 1 112 ? -8.181 18.10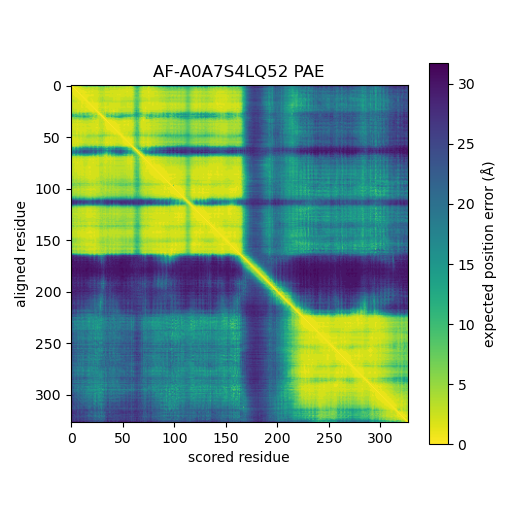1 10.882 1.00 59.31 112 GLN A N 1
ATOM 895 C CA . GLN A 1 112 ? -8.900 17.642 12.068 1.00 59.31 112 GLN A CA 1
ATOM 896 C C . GLN A 1 112 ? -9.863 16.513 11.695 1.00 59.31 112 GLN A C 1
ATOM 898 O O . GLN A 1 112 ? -10.496 16.538 10.643 1.00 59.31 112 GLN A O 1
ATOM 903 N N . ALA A 1 113 ? -9.989 15.525 12.584 1.00 53.66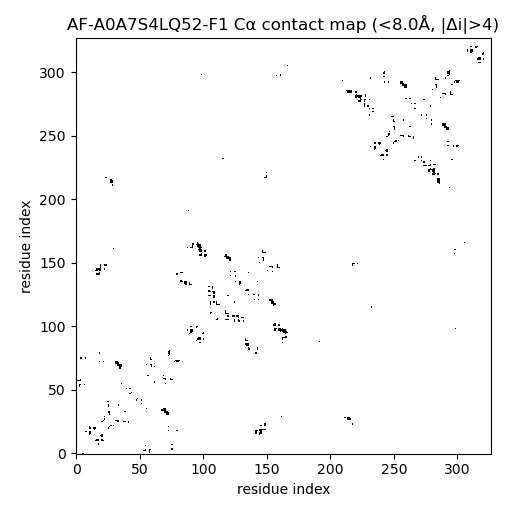 113 ALA A N 1
ATOM 904 C CA . ALA A 1 113 ? -10.864 14.368 12.430 1.00 53.66 113 ALA A CA 1
ATOM 905 C C . ALA A 1 113 ? -12.353 14.746 12.555 1.00 53.66 113 ALA A C 1
ATOM 907 O O . ALA A 1 113 ? -13.046 14.312 13.472 1.00 53.66 113 ALA A O 1
ATOM 908 N N . SER A 1 114 ? -12.874 15.556 11.638 1.00 47.41 114 SER A N 1
ATOM 909 C CA . SER A 1 114 ? -14.311 15.646 11.419 1.00 47.41 114 SER A CA 1
ATOM 910 C C . SER A 1 114 ? -14.679 14.582 10.383 1.00 47.41 114 SER A C 1
ATOM 912 O O . SER A 1 114 ? -14.543 14.794 9.185 1.00 47.41 114 SER A O 1
ATOM 914 N N . HIS A 1 115 ? -15.110 13.422 10.884 1.00 43.44 115 HIS A N 1
ATOM 915 C CA . HIS A 1 115 ? -15.635 12.262 10.149 1.00 43.44 115 HIS A CA 1
ATOM 916 C C . HIS A 1 115 ? -14.640 11.433 9.301 1.00 43.44 115 HIS A C 1
ATOM 918 O O . HIS A 1 115 ? -14.492 11.624 8.103 1.00 43.44 115 HIS A O 1
ATOM 924 N N . ASN A 1 116 ? -14.051 10.416 9.946 1.00 54.09 116 ASN A N 1
ATOM 925 C CA . ASN A 1 116 ? -13.656 9.085 9.436 1.00 54.09 116 ASN A CA 1
ATOM 926 C C . ASN A 1 116 ? -12.848 8.905 8.131 1.00 54.09 116 ASN A C 1
ATOM 928 O O . ASN A 1 116 ? -12.618 7.758 7.755 1.00 54.09 116 ASN A O 1
ATOM 932 N N . PHE A 1 117 ? -12.382 9.948 7.445 1.00 64.31 117 PHE A N 1
ATOM 933 C CA . PHE A 1 117 ? -11.504 9.776 6.283 1.00 64.31 117 PHE A CA 1
ATOM 934 C C . PHE A 1 117 ? -10.599 10.994 6.104 1.00 64.3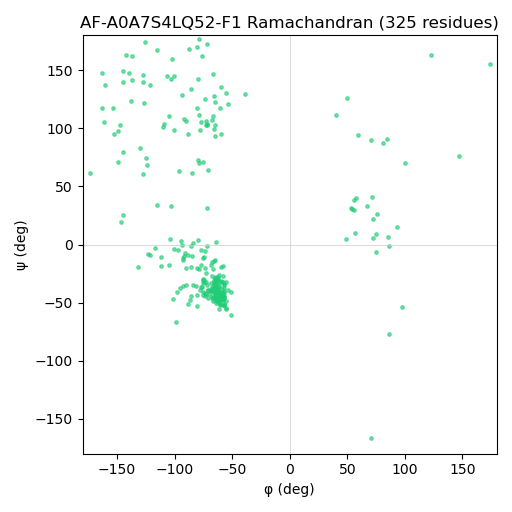1 117 PHE A C 1
ATOM 936 O O . PHE A 1 117 ? -11.001 11.999 5.524 1.00 64.31 117 PHE A O 1
ATOM 943 N N . VAL A 1 118 ? -9.385 10.915 6.648 1.00 83.44 118 VAL A N 1
ATOM 944 C CA . VAL A 1 118 ? -8.395 11.988 6.540 1.00 83.44 118 VAL A CA 1
ATOM 945 C C . VAL A 1 118 ? -7.490 11.714 5.346 1.00 83.44 118 VAL A C 1
ATOM 947 O O . VAL A 1 118 ? -6.937 10.622 5.226 1.00 83.44 118 VAL A O 1
ATOM 950 N N . SER A 1 119 ? -7.340 12.707 4.474 1.00 89.00 119 SER A N 1
ATOM 951 C CA . SER A 1 119 ? -6.441 12.667 3.322 1.00 89.00 119 SER A CA 1
ATOM 952 C C . SER A 1 119 ? -5.528 13.889 3.316 1.00 89.00 119 SER A C 1
ATOM 954 O O . SER A 1 119 ? -5.953 14.974 3.711 1.00 89.00 119 SER A O 1
ATOM 956 N N . VAL A 1 120 ? -4.294 13.731 2.847 1.00 93.00 120 VAL A N 1
ATOM 957 C CA . VAL A 1 120 ? -3.282 14.793 2.807 1.00 93.00 120 VAL A CA 1
ATOM 958 C C . VAL A 1 120 ? -2.739 14.912 1.384 1.00 93.00 120 VAL A C 1
ATOM 960 O O . VAL A 1 120 ? -2.234 13.934 0.837 1.00 93.00 120 VAL A O 1
ATOM 963 N N . ASP A 1 121 ? -2.855 16.086 0.764 1.00 95.06 121 ASP A N 1
ATOM 964 C CA . ASP A 1 121 ? -2.253 16.351 -0.550 1.00 95.06 121 ASP A CA 1
ATOM 965 C C . ASP A 1 121 ? -0.721 16.482 -0.476 1.00 95.06 121 ASP A C 1
ATOM 967 O O . ASP A 1 121 ? -0.121 16.499 0.601 1.00 95.06 121 ASP A O 1
ATOM 971 N N . LYS A 1 122 ? -0.076 16.568 -1.643 1.00 95.81 122 LYS A N 1
ATOM 972 C CA . LYS A 1 122 ? 1.385 16.619 -1.766 1.00 95.81 122 LYS A CA 1
ATOM 973 C C . LYS A 1 122 ? 2.024 17.770 -0.996 1.00 95.81 122 LYS A C 1
ATOM 975 O O . LYS A 1 122 ? 2.970 17.542 -0.244 1.00 95.81 122 LYS A O 1
ATOM 980 N N . ASP A 1 123 ? 1.542 18.989 -1.188 1.00 95.62 123 ASP A N 1
ATOM 981 C CA . ASP A 1 123 ? 2.199 20.177 -0.641 1.00 95.62 123 ASP A CA 1
ATOM 982 C C . ASP A 1 123 ? 2.035 20.215 0.880 1.00 95.62 123 ASP A C 1
ATOM 984 O O . ASP A 1 123 ? 2.980 20.492 1.626 1.00 95.62 123 ASP A O 1
ATOM 988 N N . THR A 1 124 ? 0.854 19.820 1.348 1.00 95.38 124 THR A N 1
ATOM 989 C CA . THR A 1 124 ? 0.554 19.703 2.767 1.00 95.38 124 THR A CA 1
ATOM 990 C C . THR A 1 124 ? 1.366 18.579 3.421 1.00 95.38 124 THR A C 1
ATOM 992 O O . THR A 1 124 ? 1.902 18.777 4.514 1.00 95.38 124 THR A O 1
ATOM 995 N N . PHE A 1 125 ? 1.534 17.434 2.747 1.00 96.75 125 PHE A N 1
ATOM 996 C CA . PHE A 1 125 ? 2.378 16.326 3.207 1.00 96.75 125 PHE A CA 1
ATOM 997 C C . PHE A 1 125 ? 3.840 16.760 3.362 1.00 96.75 125 PHE A C 1
ATOM 999 O O . PHE A 1 125 ? 4.418 16.600 4.436 1.00 96.75 125 PHE A O 1
ATOM 1006 N N . ILE A 1 126 ? 4.424 17.370 2.324 1.00 96.94 126 ILE A N 1
ATOM 1007 C CA . ILE A 1 126 ? 5.821 17.830 2.340 1.00 96.94 126 ILE A CA 1
ATOM 1008 C C . ILE A 1 126 ? 6.027 18.887 3.431 1.00 96.94 126 ILE A C 1
ATOM 1010 O O . ILE A 1 126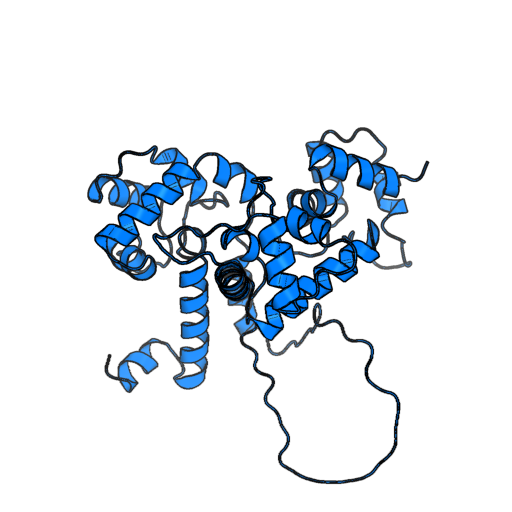 ? 7.007 18.828 4.181 1.00 96.94 126 ILE A O 1
ATOM 1014 N N . GLY A 1 127 ? 5.088 19.827 3.571 1.00 96.12 127 GLY A N 1
ATOM 1015 C CA . GLY A 1 127 ? 5.141 20.854 4.607 1.00 96.12 127 GLY A CA 1
ATOM 1016 C C . GLY A 1 127 ? 5.054 20.276 6.023 1.00 96.12 127 GLY A C 1
ATOM 1017 O O . GLY A 1 127 ? 5.819 20.684 6.896 1.00 96.12 127 GLY A O 1
ATOM 1018 N N . ALA A 1 128 ? 4.160 19.312 6.253 1.00 95.69 128 ALA A N 1
ATOM 1019 C CA . ALA A 1 128 ? 4.016 18.639 7.542 1.00 95.69 128 ALA A CA 1
ATOM 1020 C C . ALA A 1 128 ? 5.253 17.799 7.894 1.00 95.69 128 ALA A C 1
ATOM 1022 O O . ALA A 1 128 ? 5.779 17.924 8.997 1.00 95.69 128 ALA A O 1
ATOM 1023 N N . CYS A 1 129 ? 5.780 17.013 6.952 1.00 96.38 129 CYS A N 1
ATOM 1024 C CA . CYS A 1 129 ? 7.025 16.270 7.145 1.00 96.38 129 CYS A CA 1
ATOM 1025 C C . CYS A 1 129 ? 8.208 17.193 7.455 1.00 96.38 129 CYS A C 1
ATOM 1027 O O . CYS A 1 129 ? 9.009 16.868 8.324 1.00 96.38 129 CYS A O 1
ATOM 1029 N N . SER A 1 130 ? 8.282 18.361 6.809 1.00 95.44 130 SER A N 1
ATOM 1030 C CA . SER A 1 130 ? 9.330 19.352 7.081 1.00 95.44 130 SER A CA 1
ATOM 1031 C C . SER A 1 130 ? 9.255 19.903 8.511 1.00 95.44 130 SER A C 1
ATOM 1033 O O . SER A 1 130 ? 10.288 20.075 9.148 1.00 95.44 130 SER A O 1
ATOM 1035 N N . ARG A 1 131 ? 8.047 20.151 9.040 1.00 95.69 131 ARG A N 1
ATOM 1036 C CA . ARG A 1 131 ? 7.840 20.610 10.431 1.00 95.69 131 ARG A CA 1
ATOM 1037 C C . ARG A 1 131 ? 8.081 19.517 11.469 1.00 95.69 131 ARG A C 1
ATOM 1039 O O . ARG A 1 131 ? 8.532 19.814 12.568 1.00 95.69 131 ARG A O 1
ATOM 1046 N N . LEU A 1 132 ? 7.784 18.270 11.114 1.00 94.62 132 LEU A N 1
ATOM 1047 C CA . LEU A 1 132 ? 8.026 17.091 11.947 1.00 94.62 132 LEU A CA 1
ATOM 1048 C C . LEU A 1 132 ? 9.459 16.552 11.834 1.00 94.62 132 LEU A C 1
ATOM 1050 O O . LEU A 1 132 ? 9.759 15.534 12.449 1.00 94.62 132 LEU A O 1
ATOM 1054 N N . GLU A 1 133 ? 10.318 17.199 11.042 1.00 95.25 133 GLU A N 1
ATOM 1055 C CA . GLU A 1 133 ? 11.695 16.764 10.776 1.00 95.25 133 GLU A CA 1
ATOM 1056 C C . GLU A 1 133 ? 11.789 15.327 10.215 1.00 95.25 133 GLU A C 1
ATOM 1058 O O . GLU A 1 133 ? 12.783 14.624 10.403 1.00 95.25 133 GLU A O 1
ATOM 1063 N N . ILE A 1 134 ? 10.759 14.890 9.481 1.00 94.31 134 ILE A N 1
ATOM 1064 C CA . ILE A 1 134 ? 10.748 13.595 8.795 1.00 94.31 134 ILE A CA 1
ATOM 1065 C C . ILE A 1 134 ? 11.672 13.692 7.570 1.00 94.31 134 ILE A C 1
ATOM 1067 O O . ILE A 1 134 ? 11.464 14.558 6.712 1.00 94.31 134 ILE A O 1
ATOM 1071 N N . PRO A 1 135 ? 12.671 12.801 7.428 1.00 91.81 135 PRO A N 1
ATOM 1072 C CA . PRO A 1 135 ? 13.639 12.871 6.346 1.00 91.81 135 PRO A CA 1
ATOM 1073 C C . PRO A 1 135 ? 12.989 12.455 5.025 1.00 91.81 135 PRO A C 1
ATOM 1075 O O . PRO A 1 135 ? 12.788 11.272 4.752 1.00 91.81 135 PRO A O 1
ATOM 1078 N N . LEU A 1 136 ? 12.664 13.444 4.193 1.00 92.75 136 LEU A N 1
ATOM 1079 C CA . LEU A 1 136 ? 12.182 13.219 2.830 1.00 92.75 136 LEU A CA 1
ATOM 1080 C C . LEU A 1 136 ? 13.302 13.239 1.788 1.00 92.75 136 LEU A C 1
ATOM 1082 O O . LEU A 1 136 ? 13.050 12.845 0.658 1.00 92.75 136 LEU A O 1
ATOM 1086 N N . GLY A 1 137 ? 14.516 13.670 2.140 1.00 91.00 137 GLY A N 1
ATOM 1087 C CA . GLY A 1 137 ? 15.647 13.797 1.216 1.00 91.00 137 GLY A CA 1
ATOM 1088 C C . GLY A 1 137 ? 15.505 14.935 0.187 1.00 91.00 137 GLY A C 1
ATOM 1089 O O . GLY A 1 137 ? 14.663 15.816 0.358 1.00 91.00 137 GLY A O 1
ATOM 1090 N N . PRO A 1 138 ? 16.350 14.956 -0.863 1.00 90.44 138 PRO A N 1
ATOM 1091 C CA . PRO A 1 138 ? 16.460 16.094 -1.785 1.00 90.44 138 PRO A CA 1
ATOM 1092 C C . PRO A 1 138 ? 15.272 16.243 -2.746 1.00 90.44 138 PRO A C 1
ATOM 1094 O O . PRO A 1 138 ? 15.017 17.347 -3.218 1.00 90.44 138 PRO A O 1
ATOM 1097 N N . HIS A 1 139 ? 14.558 15.147 -3.021 1.00 93.62 139 HIS A N 1
ATOM 1098 C CA . HIS A 1 139 ? 13.447 15.077 -3.975 1.00 93.62 139 HIS A CA 1
ATOM 1099 C C . HIS A 1 139 ? 12.177 14.557 -3.285 1.00 93.62 139 HIS A C 1
ATOM 1101 O O . HIS A 1 139 ? 11.781 13.405 -3.508 1.00 93.62 139 HIS A O 1
ATOM 1107 N N . PRO A 1 140 ? 11.568 15.332 -2.368 1.00 94.75 140 PRO A N 1
ATOM 1108 C CA . PRO A 1 140 ? 10.447 14.879 -1.539 1.00 94.75 140 PRO A CA 1
ATOM 1109 C C . PRO A 1 140 ? 9.234 14.392 -2.352 1.00 94.75 140 PRO A C 1
ATOM 1111 O O . PRO A 1 140 ? 8.492 13.515 -1.903 1.00 94.75 140 PRO A O 1
ATOM 1114 N N . GLU A 1 141 ? 9.060 14.900 -3.573 1.00 94.88 141 GLU A N 1
ATOM 1115 C CA . GLU A 1 141 ? 8.049 14.469 -4.536 1.00 94.88 141 GLU A CA 1
ATOM 1116 C C . GLU A 1 141 ? 8.135 12.973 -4.859 1.00 94.88 141 GLU A C 1
ATOM 1118 O O . GLU A 1 141 ? 7.101 12.318 -5.004 1.00 94.88 141 GLU A O 1
ATOM 1123 N N . HIS A 1 142 ? 9.340 12.396 -4.901 1.00 94.00 142 HIS A N 1
ATOM 1124 C CA . HIS A 1 142 ? 9.512 10.972 -5.173 1.00 94.00 142 HIS A CA 1
ATOM 1125 C C . HIS A 1 142 ? 8.895 10.111 -4.074 1.00 94.00 142 HIS A C 1
ATOM 1127 O O . HIS A 1 142 ? 8.236 9.118 -4.380 1.00 94.00 142 HIS A O 1
ATOM 1133 N N . ILE A 1 143 ? 9.059 10.509 -2.807 1.00 95.81 143 ILE A N 1
ATOM 1134 C CA . ILE A 1 143 ? 8.458 9.809 -1.667 1.00 95.81 143 ILE A CA 1
ATOM 1135 C C . ILE A 1 143 ? 6.941 9.904 -1.746 1.00 95.81 143 ILE A C 1
ATOM 1137 O O . ILE A 1 143 ? 6.273 8.877 -1.666 1.00 95.81 143 ILE A O 1
ATOM 1141 N N . PHE A 1 144 ? 6.395 11.100 -1.980 1.00 96.19 144 PHE A N 1
ATOM 1142 C CA . PHE A 1 144 ? 4.949 11.274 -2.102 1.00 96.19 144 PHE A CA 1
ATOM 1143 C C . PHE A 1 144 ? 4.356 10.397 -3.214 1.00 96.19 144 PHE A C 1
ATOM 1145 O O . PHE A 1 144 ? 3.433 9.625 -2.965 1.00 96.19 144 PHE A O 1
ATOM 1152 N N . HIS A 1 145 ? 4.907 10.459 -4.430 1.00 93.38 145 HIS A N 1
ATOM 1153 C CA . HIS A 1 145 ? 4.407 9.669 -5.559 1.00 93.38 145 HIS A CA 1
ATOM 1154 C C . HIS A 1 145 ? 4.598 8.166 -5.357 1.00 93.38 145 HIS A C 1
ATOM 1156 O O . HIS A 1 145 ? 3.749 7.375 -5.768 1.00 93.38 145 HIS A O 1
ATOM 1162 N N . GLY A 1 146 ? 5.687 7.779 -4.691 1.00 88.00 146 GLY A N 1
ATOM 1163 C CA . GLY A 1 146 ? 5.925 6.409 -4.276 1.00 88.00 146 GLY A CA 1
ATOM 1164 C C . GLY A 1 146 ? 4.909 5.907 -3.259 1.00 88.00 146 GLY A C 1
ATOM 1165 O O . GLY A 1 146 ? 4.577 4.729 -3.303 1.00 88.00 146 GLY A O 1
ATOM 1166 N N . LEU A 1 147 ? 4.418 6.761 -2.356 1.00 89.62 147 LEU A N 1
ATOM 1167 C CA . LEU A 1 147 ? 3.372 6.434 -1.382 1.00 89.62 147 LEU A CA 1
ATOM 1168 C C . LEU A 1 147 ? 1.982 6.377 -2.023 1.00 89.62 147 LEU A C 1
ATOM 1170 O O . LEU A 1 147 ? 1.259 5.417 -1.780 1.00 89.62 147 LEU A O 1
ATOM 1174 N N . ASP A 1 148 ? 1.655 7.337 -2.888 1.00 90.19 148 ASP A N 1
ATOM 1175 C CA . ASP A 1 148 ? 0.382 7.428 -3.611 1.00 90.19 148 ASP A CA 1
ATOM 1176 C C . ASP A 1 148 ? 0.331 6.403 -4.754 1.00 90.19 148 ASP A C 1
ATOM 1178 O O . ASP A 1 148 ? 0.443 6.749 -5.932 1.00 90.19 148 ASP A O 1
ATOM 1182 N N . LEU A 1 149 ? 0.212 5.115 -4.423 1.00 83.31 149 LEU A N 1
ATOM 1183 C CA . LEU A 1 149 ? 0.237 4.026 -5.408 1.00 83.31 149 LEU A CA 1
ATOM 1184 C C . LEU A 1 149 ? -0.948 4.067 -6.376 1.00 83.31 149 LEU A C 1
ATOM 1186 O O . LEU A 1 149 ? -0.826 3.625 -7.517 1.00 83.31 149 LEU A O 1
ATOM 1190 N N . ALA A 1 150 ? -2.083 4.599 -5.924 1.00 78.31 150 ALA A N 1
ATOM 1191 C CA . ALA A 1 150 ? -3.305 4.703 -6.710 1.00 78.31 150 ALA A CA 1
ATOM 1192 C C . ALA A 1 150 ? -3.364 5.968 -7.585 1.00 78.31 150 ALA A C 1
ATOM 1194 O O . ALA A 1 150 ? -4.329 6.143 -8.326 1.00 78.31 150 ALA A O 1
ATOM 1195 N N . HIS A 1 151 ? -2.345 6.831 -7.520 1.00 82.94 151 HIS A N 1
ATOM 1196 C CA . HIS A 1 151 ? -2.289 8.099 -8.246 1.00 82.94 151 HIS A CA 1
ATOM 1197 C C . HIS A 1 151 ? -3.491 9.018 -7.966 1.00 82.94 151 HIS A C 1
ATOM 1199 O O . HIS A 1 151 ? -4.009 9.690 -8.858 1.00 82.94 151 HIS A O 1
ATOM 1205 N N . LYS A 1 152 ? -3.945 9.041 -6.711 1.00 84.75 152 LYS A N 1
ATOM 1206 C CA . LYS A 1 152 ? -5.071 9.858 -6.246 1.00 84.75 152 LYS A CA 1
ATOM 1207 C C . LYS A 1 152 ? -4.687 11.324 -6.067 1.00 84.75 152 LYS A C 1
ATOM 1209 O O . LYS A 1 152 ? -5.568 12.168 -5.935 1.00 84.75 152 LYS A O 1
ATOM 1214 N N . GLY A 1 153 ? -3.390 11.633 -5.990 1.00 88.56 153 GLY A N 1
ATOM 1215 C CA . GLY A 1 153 ? -2.896 12.970 -5.650 1.00 88.56 153 GLY A CA 1
ATOM 1216 C C . GLY A 1 153 ? -3.083 13.336 -4.174 1.00 88.56 153 GLY A C 1
ATOM 1217 O O . GLY A 1 153 ? -2.772 14.455 -3.771 1.00 88.56 153 GLY A O 1
ATOM 1218 N N . THR A 1 154 ? -3.558 12.394 -3.358 1.00 92.06 154 THR A N 1
ATOM 1219 C CA . THR A 1 154 ? -3.705 12.524 -1.909 1.00 92.06 154 THR A CA 1
ATOM 1220 C C . THR A 1 154 ? -3.287 11.223 -1.244 1.00 92.06 154 THR A C 1
ATOM 1222 O O . THR A 1 154 ? -3.459 10.149 -1.814 1.00 92.06 154 THR A O 1
ATOM 1225 N N . LEU A 1 155 ? -2.733 11.333 -0.042 1.00 90.25 155 LEU A N 1
ATOM 1226 C CA . LEU A 1 155 ? -2.345 10.210 0.793 1.00 90.25 155 LEU A CA 1
ATOM 1227 C C . LEU A 1 155 ? -3.353 10.001 1.910 1.00 90.25 155 LEU A C 1
ATOM 1229 O O . LEU A 1 155 ? -3.843 10.955 2.513 1.00 90.25 155 LEU A O 1
ATOM 1233 N N . THR A 1 156 ? -3.601 8.742 2.214 1.00 86.06 156 THR A N 1
ATOM 1234 C CA . THR A 1 156 ? -4.461 8.257 3.288 1.00 86.06 156 THR A CA 1
ATOM 1235 C C . THR A 1 156 ? -3.678 7.293 4.173 1.00 86.06 156 THR A C 1
ATOM 1237 O O . THR A 1 156 ? -2.547 6.919 3.863 1.00 86.06 156 THR A O 1
ATOM 1240 N N . GLU A 1 157 ? -4.276 6.843 5.275 1.00 82.12 157 GLU A N 1
ATOM 1241 C CA . GLU A 1 157 ? -3.636 5.847 6.141 1.00 82.12 157 GLU A CA 1
ATOM 1242 C C . GLU A 1 157 ? -3.296 4.547 5.396 1.00 82.12 157 GLU A C 1
ATOM 1244 O O . GLU A 1 157 ? -2.267 3.933 5.681 1.00 82.12 157 GLU A O 1
ATOM 1249 N N . ASP A 1 158 ? -4.109 4.178 4.398 1.00 74.38 158 ASP A N 1
ATOM 1250 C CA . ASP A 1 158 ? -3.923 2.998 3.553 1.00 74.38 158 ASP A CA 1
ATOM 1251 C C . ASP A 1 158 ? -2.581 3.018 2.802 1.00 74.38 158 ASP A C 1
ATOM 1253 O O . ASP A 1 158 ? -1.961 1.970 2.612 1.00 74.38 158 ASP A O 1
ATOM 1257 N N . ASP A 1 159 ? -2.084 4.204 2.445 1.00 84.94 159 ASP A N 1
ATOM 1258 C CA . ASP A 1 159 ? -0.828 4.379 1.708 1.00 84.94 159 ASP A CA 1
ATOM 1259 C C . ASP A 1 159 ? 0.415 4.142 2.588 1.00 84.94 159 ASP A C 1
ATOM 1261 O O . ASP A 1 159 ? 1.531 4.002 2.080 1.00 84.94 159 ASP A O 1
ATOM 1265 N N . PHE A 1 160 ? 0.226 4.034 3.909 1.00 85.38 160 PHE A N 1
ATOM 1266 C CA . PHE A 1 160 ? 1.281 3.860 4.912 1.00 85.38 160 PHE A CA 1
ATOM 1267 C C . PHE A 1 160 ? 1.273 2.485 5.592 1.00 85.38 160 PHE A C 1
ATOM 1269 O O . PHE A 1 160 ? 2.237 2.147 6.281 1.00 85.38 160 PHE A O 1
ATOM 1276 N N . VAL A 1 161 ? 0.227 1.672 5.400 1.00 74.19 161 VAL A N 1
ATOM 1277 C CA . VAL A 1 161 ? 0.032 0.377 6.093 1.00 74.19 161 VAL A CA 1
ATOM 1278 C C . VAL A 1 161 ? 1.222 -0.572 5.927 1.00 74.19 161 VAL A C 1
ATOM 1280 O O . VAL A 1 161 ? 1.541 -1.337 6.833 1.00 74.19 161 VAL A O 1
ATOM 1283 N N . PHE A 1 162 ? 1.909 -0.500 4.788 1.00 75.19 162 PHE A N 1
ATOM 1284 C CA . PHE A 1 162 ? 3.048 -1.360 4.471 1.00 75.19 162 PHE A CA 1
ATOM 1285 C C . PHE A 1 162 ? 4.289 -1.118 5.351 1.00 75.19 162 PHE A C 1
ATOM 1287 O O . PHE A 1 162 ? 5.198 -1.946 5.337 1.00 75.19 162 PHE A O 1
ATOM 1294 N N . ILE A 1 163 ? 4.365 0.006 6.081 1.00 77.56 163 ILE A N 1
ATOM 1295 C CA . ILE A 1 163 ? 5.503 0.321 6.954 1.00 77.56 163 ILE A CA 1
ATOM 1296 C C . ILE A 1 163 ? 5.215 -0.250 8.349 1.00 77.56 163 ILE A C 1
ATOM 1298 O O . ILE A 1 163 ? 4.396 0.317 9.086 1.00 77.56 163 ILE A O 1
ATOM 1302 N N . PRO A 1 164 ? 5.887 -1.344 8.750 1.00 67.69 164 PRO A N 1
ATOM 1303 C CA . PRO A 1 164 ? 5.560 -2.046 9.979 1.00 67.69 164 PRO A CA 1
ATOM 1304 C C . PRO A 1 164 ? 5.865 -1.193 11.211 1.00 67.69 164 PRO A C 1
ATOM 1306 O O . PRO A 1 164 ? 6.838 -0.429 11.260 1.00 67.69 164 PRO A O 1
ATOM 1309 N N . GLY A 1 165 ? 5.042 -1.368 12.244 1.00 62.81 165 GLY A N 1
ATOM 1310 C CA . GLY A 1 165 ? 5.272 -0.766 13.5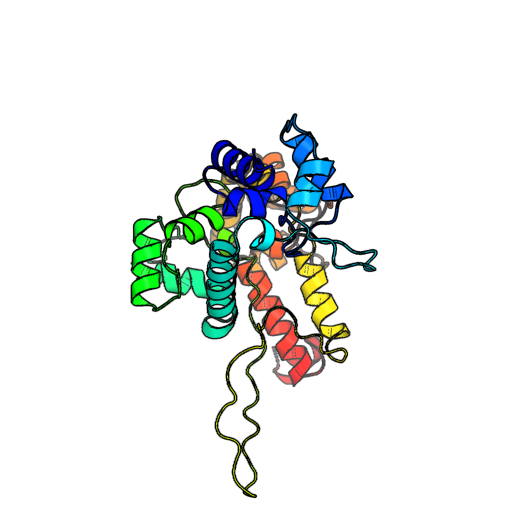47 1.00 62.81 165 GLY A CA 1
ATOM 1311 C C . GLY A 1 165 ? 6.274 -1.555 14.371 1.00 62.81 165 GLY A C 1
ATOM 1312 O O . GLY A 1 165 ? 6.037 -2.711 14.723 1.00 62.81 165 GLY A O 1
ATOM 1313 N N . GLY A 1 166 ? 7.404 -0.932 14.706 1.00 56.34 166 GLY A N 1
ATOM 1314 C CA . GLY A 1 166 ? 8.406 -1.536 15.572 1.00 56.34 166 GLY A CA 1
ATOM 1315 C C . GLY A 1 166 ? 7.886 -1.737 16.998 1.00 56.34 166 GLY A C 1
ATOM 1316 O O . GLY A 1 166 ? 7.958 -0.838 17.829 1.00 56.34 166 GLY A O 1
ATOM 1317 N N . GLY A 1 167 ? 7.453 -2.952 17.341 1.00 40.97 167 GLY A N 1
ATOM 1318 C CA . GLY A 1 167 ? 7.194 -3.390 18.723 1.00 40.97 167 GLY A CA 1
ATOM 1319 C C . GLY A 1 167 ? 8.464 -3.613 19.565 1.00 40.97 167 GLY A C 1
ATOM 1320 O O . GLY A 1 167 ? 8.495 -4.498 20.429 1.00 40.97 167 GLY A O 1
ATOM 1321 N N . LEU A 1 168 ? 9.533 -2.858 19.296 1.00 35.19 168 LEU A N 1
ATOM 1322 C CA . LEU A 1 168 ? 10.856 -3.028 19.891 1.00 35.19 168 LEU A CA 1
ATOM 1323 C C . LEU A 1 168 ? 11.376 -1.688 20.418 1.00 35.19 168 LEU A C 1
ATOM 1325 O O . LEU A 1 168 ? 12.214 -1.032 19.804 1.00 35.19 168 LEU A O 1
ATOM 1329 N N . LYS A 1 169 ? 10.946 -1.319 21.630 1.00 32.22 169 LYS A N 1
ATOM 1330 C CA . LYS A 1 169 ? 11.787 -0.471 22.479 1.00 32.22 169 LYS A CA 1
ATOM 1331 C C . LYS A 1 169 ? 13.088 -1.234 22.727 1.00 32.22 169 LYS A C 1
ATOM 1333 O O . LYS A 1 169 ? 13.068 -2.312 23.325 1.00 32.22 169 LYS A O 1
ATOM 1338 N N . ARG A 1 170 ? 14.218 -0.681 22.280 1.00 30.77 170 ARG A N 1
ATOM 1339 C CA . ARG A 1 170 ? 15.533 -1.091 22.780 1.00 30.77 170 ARG A CA 1
ATOM 1340 C C . ARG A 1 170 ? 15.496 -0.987 24.300 1.00 30.77 170 ARG A C 1
ATOM 1342 O O . ARG A 1 170 ? 15.233 0.076 24.852 1.00 30.77 170 ARG A O 1
ATOM 1349 N N . ARG A 1 171 ? 15.731 -2.108 24.973 1.00 28.17 171 ARG A N 1
ATOM 1350 C CA . ARG A 1 171 ? 16.010 -2.123 26.402 1.00 28.17 171 ARG A CA 1
ATOM 1351 C C . ARG A 1 171 ? 17.361 -1.425 26.567 1.00 28.17 171 ARG A C 1
ATOM 1353 O O . ARG A 1 171 ? 18.365 -1.970 26.117 1.00 28.17 171 ARG A O 1
ATOM 1360 N N . ASP A 1 172 ? 17.379 -0.231 27.155 1.00 28.50 172 ASP A N 1
ATOM 1361 C CA . ASP A 1 172 ? 18.621 0.376 27.635 1.00 28.50 172 ASP A CA 1
ATOM 1362 C C . ASP A 1 172 ? 19.150 -0.507 28.766 1.00 28.50 172 ASP A C 1
ATOM 1364 O O . ASP A 1 172 ? 18.749 -0.430 29.926 1.00 28.50 172 ASP A O 1
ATOM 1368 N N . SER A 1 173 ? 20.024 -1.438 28.406 1.00 33.53 173 SER A N 1
ATOM 1369 C CA . SER A 1 173 ? 20.854 -2.169 29.347 1.00 33.53 173 SER A CA 1
ATOM 1370 C C . SER A 1 173 ? 22.039 -1.283 29.725 1.00 33.53 173 SER A C 1
ATOM 1372 O O . SER A 1 173 ? 23.163 -1.524 29.293 1.00 33.53 173 SER A O 1
ATOM 1374 N N . SER A 1 174 ? 21.790 -0.247 30.525 1.00 31.72 174 SER A N 1
ATOM 1375 C CA . SER A 1 174 ? 22.839 0.506 31.217 1.00 31.72 174 SER A CA 1
ATOM 1376 C C . SER A 1 174 ? 22.559 0.531 32.717 1.00 31.72 174 SER A C 1
ATOM 1378 O O . SER A 1 174 ? 22.143 1.533 33.289 1.00 31.72 174 SER A O 1
ATOM 1380 N N . ALA A 1 175 ? 22.806 -0.609 33.357 1.00 28.55 175 ALA A N 1
ATOM 1381 C CA . ALA A 1 175 ? 23.082 -0.680 34.785 1.00 28.55 175 ALA A CA 1
ATOM 1382 C C . ALA A 1 175 ? 24.102 -1.799 35.047 1.00 28.55 175 ALA A C 1
ATOM 1384 O O . ALA A 1 175 ? 23.722 -2.907 35.418 1.00 28.55 175 ALA A O 1
ATOM 1385 N N . ARG A 1 176 ? 25.391 -1.512 34.801 1.00 26.92 176 ARG A N 1
ATOM 1386 C CA . ARG A 1 176 ? 26.530 -1.710 35.731 1.00 26.92 176 ARG A CA 1
ATOM 1387 C C . ARG A 1 176 ? 27.889 -1.413 35.059 1.00 26.92 176 ARG A C 1
ATOM 1389 O O . ARG A 1 176 ? 27.953 -1.405 33.832 1.00 26.92 176 ARG A O 1
ATOM 1396 N N . PRO A 1 177 ? 28.920 -1.058 35.854 1.00 34.03 177 PRO A N 1
ATOM 1397 C CA . PRO A 1 177 ? 29.835 0.034 35.534 1.00 34.03 177 PRO A CA 1
ATOM 1398 C C . PRO A 1 177 ? 31.202 -0.407 34.992 1.00 34.03 177 PRO A C 1
ATOM 1400 O O . PRO A 1 177 ? 31.640 -1.530 35.207 1.00 34.03 177 PRO A O 1
ATOM 1403 N N . GLU A 1 178 ? 31.832 0.560 34.319 1.00 30.16 178 GLU A N 1
ATOM 1404 C CA . GLU A 1 178 ? 33.271 0.829 34.167 1.00 30.16 178 GLU A CA 1
ATOM 1405 C C . GLU A 1 178 ? 34.257 -0.336 33.968 1.00 30.16 178 GLU A C 1
ATOM 1407 O O . GLU A 1 178 ? 34.631 -1.023 34.911 1.00 30.16 178 GLU A O 1
ATOM 1412 N N . ALA A 1 179 ? 34.835 -0.406 32.760 1.00 27.17 179 ALA A N 1
ATOM 1413 C CA . ALA A 1 179 ? 36.284 -0.566 32.581 1.00 27.17 179 ALA A CA 1
ATOM 1414 C C . ALA A 1 179 ? 36.729 -0.204 31.144 1.00 27.17 179 ALA A C 1
ATOM 1416 O O . ALA A 1 179 ? 36.365 -0.862 30.176 1.00 27.17 179 ALA A O 1
ATOM 1417 N N . ASN A 1 180 ? 37.570 0.831 31.056 1.00 29.67 180 ASN A N 1
ATOM 1418 C CA . ASN A 1 180 ? 38.603 1.105 30.045 1.00 29.67 180 ASN A CA 1
ATOM 1419 C C . ASN A 1 180 ? 38.252 1.243 28.546 1.00 29.67 180 ASN A C 1
ATOM 1421 O O . ASN A 1 180 ? 38.313 0.315 27.752 1.00 29.67 180 ASN A O 1
ATOM 1425 N N . ALA A 1 181 ? 38.050 2.509 28.170 1.00 28.66 181 ALA A N 1
ATOM 1426 C CA . ALA A 1 181 ? 38.947 3.315 27.329 1.00 28.66 181 ALA A CA 1
ATOM 1427 C C . ALA A 1 181 ? 39.494 2.761 25.987 1.00 28.66 181 ALA A C 1
ATOM 1429 O O . ALA A 1 181 ? 40.278 1.821 25.933 1.00 28.66 181 ALA A O 1
ATOM 1430 N N . ARG A 1 182 ? 39.249 3.594 24.956 1.00 31.30 182 ARG A N 1
ATOM 1431 C CA . ARG A 1 182 ? 39.946 3.749 23.660 1.00 31.30 182 ARG A CA 1
ATOM 1432 C C . ARG A 1 182 ? 39.608 2.752 22.549 1.00 31.30 182 ARG A C 1
ATOM 1434 O O . ARG A 1 182 ? 40.396 1.867 22.272 1.00 31.30 182 ARG A O 1
ATOM 1441 N N . VAL A 1 183 ? 38.563 3.072 21.775 1.00 30.23 183 VAL A N 1
ATOM 1442 C CA . VAL A 1 183 ? 38.680 3.258 20.310 1.00 30.23 183 VAL A CA 1
ATOM 1443 C C . VAL A 1 183 ? 37.668 4.321 19.860 1.00 30.23 183 VAL A C 1
ATOM 1445 O O . VAL A 1 183 ? 36.471 4.078 19.727 1.00 30.23 183 VAL A O 1
ATOM 1448 N N . SER A 1 184 ? 38.158 5.530 19.613 1.00 33.56 184 SER A N 1
ATOM 1449 C CA . SER A 1 184 ? 37.447 6.601 18.920 1.00 33.56 184 SER A CA 1
ATOM 1450 C C . SER A 1 184 ? 37.442 6.327 17.410 1.00 33.56 184 SER A C 1
ATOM 1452 O O . SER A 1 184 ? 38.464 6.494 16.753 1.00 33.56 184 SER A O 1
ATOM 1454 N N . ARG A 1 185 ? 36.277 5.896 16.893 1.00 31.23 185 ARG A N 1
ATOM 1455 C CA . ARG A 1 185 ? 35.734 5.979 15.507 1.00 31.23 185 ARG A CA 1
ATOM 1456 C C . ARG A 1 185 ? 34.869 4.745 15.213 1.00 31.23 185 ARG A C 1
ATOM 1458 O O . ARG A 1 185 ? 35.273 3.837 14.498 1.00 31.23 185 ARG A O 1
ATOM 1465 N N . ALA A 1 186 ? 33.653 4.712 15.750 1.00 35.22 186 ALA A N 1
ATOM 1466 C CA . ALA A 1 186 ? 32.679 3.673 15.426 1.00 35.22 186 ALA A CA 1
ATOM 1467 C C . ALA A 1 186 ? 31.257 4.235 15.527 1.00 35.22 186 ALA A C 1
ATOM 1469 O O . ALA A 1 186 ? 30.719 4.324 16.623 1.00 35.22 186 ALA A O 1
ATOM 1470 N N . ARG A 1 187 ? 30.665 4.643 14.393 1.00 30.19 187 ARG A N 1
ATOM 1471 C CA . ARG A 1 187 ? 29.204 4.795 14.205 1.00 30.19 187 ARG A CA 1
ATOM 1472 C C . ARG A 1 187 ? 28.866 5.128 12.746 1.00 30.19 187 ARG A C 1
ATOM 1474 O O . ARG A 1 187 ? 28.325 6.175 12.432 1.00 30.19 187 ARG A O 1
ATOM 1481 N N . ARG A 1 188 ? 29.204 4.229 11.825 1.00 36.31 188 ARG A N 1
ATOM 1482 C CA . ARG A 1 188 ? 28.568 4.151 10.501 1.00 36.31 188 ARG A CA 1
ATOM 1483 C C . ARG A 1 188 ? 28.488 2.682 10.112 1.00 36.31 188 ARG A C 1
ATOM 1485 O O . ARG A 1 188 ? 29.450 1.951 10.322 1.00 36.31 188 ARG A O 1
ATOM 1492 N N . ARG A 1 189 ? 27.358 2.308 9.509 1.00 37.41 189 ARG A N 1
ATOM 1493 C CA . ARG A 1 189 ? 27.015 0.989 8.947 1.00 37.41 189 ARG A CA 1
ATOM 1494 C C . ARG A 1 189 ? 26.468 -0.034 9.945 1.00 37.41 189 ARG A C 1
ATOM 1496 O O . ARG A 1 189 ? 27.186 -0.868 10.488 1.00 37.41 189 ARG A O 1
ATOM 1503 N N . ARG A 1 190 ? 25.143 -0.017 10.074 1.00 28.89 190 ARG A N 1
ATOM 1504 C CA . ARG A 1 190 ? 24.293 -1.202 9.889 1.00 28.89 190 ARG A CA 1
ATOM 1505 C C . ARG A 1 190 ? 22.862 -0.713 9.661 1.00 28.89 190 ARG A C 1
ATOM 1507 O O . ARG A 1 190 ? 22.238 -0.190 10.575 1.00 28.89 190 ARG A O 1
ATOM 1514 N N . SER A 1 191 ? 22.435 -0.798 8.402 1.00 30.89 191 SER A N 1
ATOM 1515 C CA . SER A 1 191 ? 21.053 -0.586 7.970 1.00 30.89 191 SER A CA 1
ATOM 1516 C C . SER A 1 191 ? 20.142 -1.520 8.766 1.00 30.89 191 SER A C 1
ATOM 1518 O O . SER A 1 191 ? 20.442 -2.708 8.885 1.00 30.89 191 SER A O 1
ATOM 1520 N N . ALA A 1 192 ? 19.073 -0.977 9.346 1.00 32.09 192 ALA A N 1
ATOM 1521 C CA . ALA A 1 192 ? 18.084 -1.733 10.111 1.00 32.09 192 ALA A CA 1
ATOM 1522 C C . ALA A 1 192 ? 17.068 -2.474 9.221 1.00 32.09 192 ALA A C 1
ATOM 1524 O O . ALA A 1 192 ? 16.197 -3.161 9.743 1.00 32.09 192 ALA A O 1
ATOM 1525 N N . TYR A 1 193 ? 17.225 -2.437 7.896 1.00 30.84 193 TYR A N 1
ATOM 1526 C CA . TYR A 1 193 ? 16.668 -3.461 7.019 1.00 30.84 193 TYR A CA 1
ATOM 1527 C C . TYR A 1 193 ? 17.747 -4.534 6.840 1.00 30.84 193 TYR A C 1
ATOM 1529 O O . TYR A 1 193 ? 18.753 -4.287 6.179 1.00 30.84 193 TYR A O 1
ATOM 1537 N N . CYS A 1 194 ? 17.530 -5.702 7.461 1.00 32.97 194 CYS A N 1
ATOM 1538 C CA . CYS A 1 194 ? 18.429 -6.859 7.657 1.00 32.97 194 CYS A CA 1
ATOM 1539 C C . CYS A 1 194 ? 19.105 -6.944 9.046 1.00 32.97 194 CYS A C 1
ATOM 1541 O O . CYS A 1 194 ? 20.330 -6.868 9.156 1.00 32.97 194 CYS A O 1
ATOM 1543 N N . VAL A 1 195 ? 18.341 -7.240 10.105 1.00 31.45 195 VAL A N 1
ATOM 1544 C CA . VAL A 1 195 ? 18.880 -8.004 11.247 1.00 31.45 195 VAL A CA 1
ATOM 1545 C C . VAL A 1 195 ? 18.237 -9.386 11.230 1.00 31.45 195 VAL A C 1
ATOM 1547 O O . VAL A 1 195 ? 17.078 -9.551 11.590 1.00 31.45 195 VAL A O 1
ATOM 1550 N N . LYS A 1 196 ? 19.006 -10.383 10.781 1.00 32.16 196 LYS A N 1
ATOM 1551 C CA . LYS A 1 196 ? 18.735 -11.785 11.098 1.00 32.16 196 LYS A CA 1
ATOM 1552 C C . LYS A 1 196 ? 19.073 -11.986 12.572 1.00 32.16 196 LYS A C 1
ATOM 1554 O O . LYS A 1 196 ? 20.250 -12.060 12.914 1.00 32.16 196 LYS A O 1
ATOM 1559 N N . ASP A 1 197 ? 18.059 -12.050 13.422 1.00 29.33 197 ASP A N 1
ATOM 1560 C CA . ASP A 1 197 ? 18.191 -12.615 14.761 1.00 29.33 197 ASP A CA 1
ATOM 1561 C C . ASP A 1 197 ? 17.410 -13.936 14.776 1.00 29.33 197 ASP A C 1
ATOM 1563 O O . ASP A 1 197 ? 16.179 -13.957 14.787 1.00 29.33 197 ASP A O 1
ATOM 1567 N N . GLU A 1 198 ? 18.127 -15.057 14.674 1.00 32.28 198 GLU A N 1
ATOM 1568 C CA . GLU A 1 198 ? 17.548 -16.400 14.489 1.00 32.28 198 GLU A CA 1
A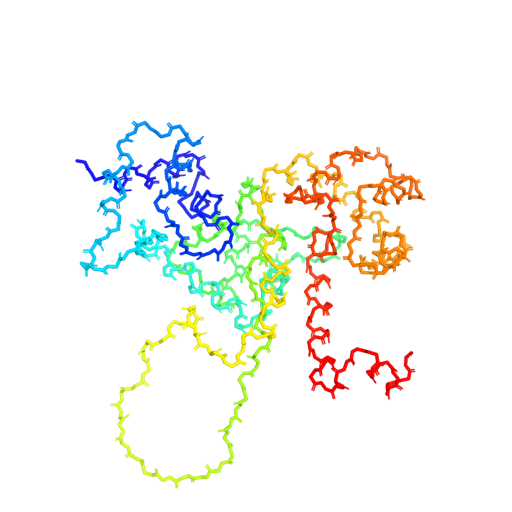TOM 1569 C C . GLU A 1 198 ? 16.702 -16.872 15.686 1.00 32.28 198 GLU A C 1
ATOM 1571 O O . GLU A 1 198 ? 15.915 -17.811 15.557 1.00 32.28 198 GLU A O 1
ATOM 1576 N N . ARG A 1 199 ? 16.785 -16.188 16.836 1.00 31.69 199 ARG A N 1
ATOM 1577 C CA . ARG A 1 199 ? 15.948 -16.466 18.016 1.00 31.69 199 ARG A CA 1
ATOM 1578 C C . ARG A 1 199 ? 14.580 -15.781 17.983 1.00 31.69 199 ARG A C 1
ATOM 1580 O O . ARG A 1 199 ? 13.726 -16.111 18.799 1.00 31.69 199 ARG A O 1
ATOM 1587 N N . ILE A 1 200 ? 14.344 -14.872 17.035 1.00 35.75 200 ILE A N 1
ATOM 1588 C CA . ILE A 1 200 ? 13.063 -14.175 16.834 1.00 35.75 200 ILE A CA 1
ATOM 1589 C C . ILE A 1 200 ? 12.309 -14.789 15.635 1.00 35.75 200 ILE A C 1
ATOM 1591 O O . ILE A 1 200 ? 11.646 -14.093 14.873 1.00 35.75 200 ILE A O 1
ATOM 1595 N N . SER A 1 201 ? 12.440 -16.096 15.396 1.00 37.84 201 SER A N 1
ATOM 1596 C CA . SER A 1 201 ? 11.890 -16.743 14.192 1.00 37.84 201 SER A CA 1
ATOM 1597 C C . SER A 1 201 ? 10.457 -17.266 14.349 1.00 37.84 201 SER A C 1
ATOM 1599 O O . SER A 1 201 ? 9.758 -17.412 13.349 1.00 37.84 201 SER A O 1
ATOM 1601 N N . GLU A 1 202 ? 9.967 -17.485 15.572 1.00 31.45 202 GLU A N 1
ATOM 1602 C CA . GLU A 1 202 ? 8.597 -17.984 15.790 1.00 31.45 202 GLU A CA 1
ATOM 1603 C C . GLU A 1 202 ? 7.570 -16.880 16.047 1.00 31.45 202 GLU A C 1
ATOM 1605 O O . GLU A 1 202 ? 6.461 -16.960 15.532 1.00 31.45 202 GLU A O 1
ATOM 1610 N N . ALA A 1 203 ? 7.928 -15.812 16.764 1.00 32.41 203 ALA A N 1
ATOM 1611 C CA . ALA A 1 203 ? 7.003 -14.704 17.027 1.00 32.41 203 ALA A CA 1
ATOM 1612 C C . ALA A 1 203 ? 6.800 -13.790 15.800 1.00 32.41 203 ALA A C 1
ATOM 1614 O O . ALA A 1 203 ? 5.703 -13.283 15.585 1.00 32.41 203 ALA A O 1
ATOM 1615 N N . THR A 1 204 ? 7.835 -13.614 14.970 1.00 33.34 204 THR A N 1
ATOM 1616 C CA . THR A 1 204 ? 7.786 -12.781 13.748 1.00 33.34 204 THR A CA 1
ATOM 1617 C C . THR A 1 204 ? 7.139 -13.510 12.573 1.00 33.34 204 THR A C 1
ATOM 1619 O O . THR A 1 204 ? 6.604 -12.868 11.680 1.00 33.34 204 THR A O 1
ATOM 1622 N N . LYS A 1 205 ? 7.089 -14.850 12.615 1.00 31.50 205 LYS A N 1
ATOM 1623 C CA . LYS A 1 205 ? 6.355 -15.663 11.636 1.00 31.50 205 LYS A CA 1
ATOM 1624 C C . LYS A 1 205 ? 4.874 -15.289 11.570 1.00 31.50 205 LYS A C 1
ATOM 1626 O O . LYS A 1 205 ? 4.304 -15.328 10.491 1.00 31.50 205 LYS A O 1
ATOM 1631 N N . TRP A 1 206 ? 4.270 -14.900 12.694 1.00 31.03 206 TRP A N 1
ATOM 1632 C CA . TRP A 1 206 ? 2.857 -14.515 12.758 1.00 31.03 206 TRP A CA 1
ATOM 1633 C C . TRP A 1 206 ? 2.591 -13.116 12.195 1.00 31.03 206 TRP A C 1
ATOM 1635 O O . TRP A 1 206 ? 1.598 -12.936 11.503 1.00 31.03 206 TRP A O 1
ATOM 1645 N N . VAL A 1 207 ? 3.510 -12.165 12.404 1.00 35.75 207 VAL A N 1
ATOM 1646 C CA . VAL A 1 207 ? 3.425 -10.816 11.811 1.00 35.75 207 VAL A CA 1
ATOM 1647 C C . VAL A 1 207 ? 3.686 -10.878 10.300 1.00 35.75 207 VAL A C 1
ATOM 1649 O O . VAL A 1 207 ? 2.970 -10.247 9.534 1.00 35.75 207 VAL A O 1
ATOM 1652 N N . ASP A 1 208 ? 4.626 -11.711 9.845 1.00 34.94 208 ASP A N 1
ATOM 1653 C CA . ASP A 1 208 ? 4.846 -11.942 8.411 1.00 34.94 208 ASP A CA 1
ATOM 1654 C C . ASP A 1 208 ? 3.681 -12.699 7.747 1.00 34.94 208 ASP A C 1
ATOM 1656 O O . ASP A 1 208 ? 3.395 -12.445 6.583 1.00 34.94 208 ASP A O 1
ATOM 1660 N N . LEU A 1 209 ? 2.989 -13.611 8.443 1.00 36.38 209 LEU A N 1
ATOM 1661 C CA . LEU A 1 209 ? 1.834 -14.347 7.897 1.00 36.38 209 LEU A CA 1
ATOM 1662 C C . LEU A 1 209 ? 0.561 -13.486 7.802 1.00 36.38 209 LEU A C 1
ATOM 1664 O O . LEU A 1 209 ? -0.210 -13.667 6.864 1.00 36.38 209 LEU A O 1
ATOM 1668 N N . GLU A 1 210 ? 0.356 -12.525 8.709 1.00 38.88 210 GLU A N 1
ATOM 1669 C CA . GLU A 1 210 ? -0.753 -11.555 8.618 1.00 38.88 210 GLU A CA 1
ATOM 1670 C C . GLU A 1 210 ? -0.529 -10.530 7.488 1.00 38.88 210 GLU A C 1
ATOM 1672 O O . GLU A 1 210 ? -1.475 -10.164 6.796 1.00 38.88 210 GLU A O 1
ATOM 1677 N N . PHE A 1 211 ? 0.723 -10.128 7.228 1.00 37.75 211 PHE A N 1
ATOM 1678 C CA . PHE A 1 211 ? 1.077 -9.171 6.165 1.00 37.75 211 PHE A CA 1
ATOM 1679 C C . PHE A 1 211 ? 1.404 -9.816 4.799 1.00 37.75 211 PHE A C 1
ATOM 1681 O O . PHE A 1 211 ? 1.527 -9.110 3.796 1.00 37.75 211 PHE A O 1
ATOM 1688 N N . GLN A 1 212 ? 1.496 -11.149 4.712 1.00 36.03 212 GLN A N 1
ATOM 1689 C CA . GLN A 1 212 ? 1.744 -11.892 3.462 1.00 36.03 212 GLN A CA 1
ATOM 1690 C C . GLN A 1 212 ? 0.608 -11.785 2.422 1.00 36.03 212 GLN A C 1
ATOM 1692 O O . GLN A 1 212 ? 0.831 -12.097 1.245 1.00 36.03 212 GLN A O 1
ATOM 1697 N N . HIS A 1 213 ? -0.568 -11.300 2.832 1.00 42.75 213 HIS A N 1
ATOM 1698 C CA . HIS A 1 213 ? -1.788 -11.196 2.023 1.00 42.75 213 HIS A CA 1
ATOM 1699 C C . HIS A 1 213 ? -1.984 -9.830 1.338 1.00 42.75 213 HIS A C 1
ATOM 1701 O O . HIS A 1 213 ? -2.942 -9.631 0.603 1.00 42.75 213 HIS A O 1
ATOM 1707 N N . VAL A 1 214 ? -1.047 -8.882 1.454 1.00 41.62 214 VAL A N 1
ATOM 1708 C CA . VAL A 1 214 ? -1.126 -7.603 0.716 1.00 41.62 214 VAL A CA 1
ATOM 1709 C C . VAL A 1 214 ? -0.685 -7.818 -0.740 1.00 41.62 214 VAL A C 1
ATOM 1711 O O . VAL A 1 214 ? 0.419 -7.442 -1.125 1.00 41.62 214 VAL A O 1
ATOM 1714 N N . ARG A 1 215 ? -1.481 -8.528 -1.555 1.00 39.47 215 ARG A N 1
ATOM 1715 C CA . ARG A 1 215 ? -1.019 -9.032 -2.867 1.00 39.47 215 ARG A CA 1
ATOM 1716 C C . ARG A 1 215 ? -1.628 -8.421 -4.124 1.00 39.47 215 ARG A C 1
ATOM 1718 O O . ARG A 1 215 ? -0.965 -8.512 -5.149 1.00 39.47 215 ARG A O 1
ATOM 1725 N N . HIS A 1 216 ? -2.771 -7.742 -4.108 1.00 40.84 216 HIS A N 1
ATOM 1726 C CA . HIS A 1 216 ? -3.333 -7.149 -5.342 1.00 40.84 216 HIS A CA 1
ATOM 1727 C C . HIS A 1 216 ? -4.057 -5.796 -5.121 1.00 40.84 216 HIS A C 1
ATOM 1729 O O . HIS A 1 216 ? -4.881 -5.360 -5.927 1.00 40.84 216 HIS A O 1
ATOM 1735 N N . ALA A 1 217 ? -3.666 -5.081 -4.056 1.00 46.22 217 ALA A N 1
ATOM 1736 C CA . ALA A 1 217 ? -4.379 -3.957 -3.440 1.00 46.22 217 ALA A CA 1
ATOM 1737 C C . ALA A 1 217 ? -4.722 -2.754 -4.317 1.00 46.22 217 ALA A C 1
ATOM 1739 O O . ALA A 1 217 ? -5.825 -2.240 -4.196 1.00 46.22 217 ALA A O 1
ATOM 1740 N N . ALA A 1 218 ? -3.844 -2.278 -5.194 1.00 47.25 218 ALA A N 1
ATOM 1741 C CA . ALA A 1 218 ? -4.070 -0.960 -5.793 1.00 47.25 218 ALA A CA 1
ATOM 1742 C C . ALA A 1 218 ? -5.207 -0.935 -6.837 1.00 47.25 218 ALA A C 1
ATOM 1744 O O . ALA A 1 218 ? -6.023 -0.017 -6.831 1.00 47.25 218 ALA A O 1
ATOM 1745 N N . LYS A 1 219 ? -5.294 -1.948 -7.715 1.00 42.50 219 LYS A N 1
ATOM 1746 C CA . LYS A 1 219 ? -6.274 -1.957 -8.819 1.00 42.50 219 LYS A CA 1
ATOM 1747 C C . LYS A 1 219 ? -7.671 -2.393 -8.367 1.00 42.50 219 LYS A C 1
ATOM 1749 O O . LYS A 1 219 ? -8.649 -1.769 -8.758 1.00 42.50 219 LYS A O 1
ATOM 1754 N N . GLN A 1 220 ? -7.767 -3.435 -7.536 1.00 48.00 220 GLN A N 1
ATOM 1755 C CA . GLN A 1 220 ? -9.061 -3.944 -7.059 1.00 48.00 220 GLN A CA 1
ATOM 1756 C C . GLN A 1 220 ? -9.694 -3.043 -5.991 1.00 48.00 220 GLN A C 1
ATOM 1758 O O . GLN A 1 220 ? -10.915 -2.910 -5.973 1.00 48.00 220 GLN A O 1
ATOM 1763 N N . ARG A 1 221 ? -8.890 -2.344 -5.165 1.00 55.84 221 ARG A N 1
ATOM 1764 C CA . ARG A 1 221 ? -9.431 -1.326 -4.248 1.00 55.84 221 ARG A CA 1
ATOM 1765 C C . ARG A 1 221 ? -10.111 -0.192 -5.006 1.00 55.84 221 ARG A C 1
ATOM 1767 O O . ARG A 1 221 ? -11.136 0.273 -4.537 1.00 55.84 221 ARG A O 1
ATOM 1774 N N . LEU A 1 222 ? -9.605 0.212 -6.176 1.00 57.34 222 LEU A N 1
ATOM 1775 C CA . LEU A 1 222 ? -10.203 1.300 -6.957 1.00 57.34 222 LEU A CA 1
ATOM 1776 C C . LEU A 1 222 ? -11.633 0.969 -7.426 1.00 57.34 222 LEU A C 1
ATOM 1778 O O . LEU A 1 222 ? -12.509 1.826 -7.374 1.00 57.34 222 LEU A O 1
ATOM 1782 N N . GLU A 1 223 ? -11.881 -0.279 -7.838 1.00 63.22 223 GLU A N 1
ATOM 1783 C CA . GLU A 1 223 ? -13.180 -0.737 -8.362 1.00 63.22 223 GLU A CA 1
ATOM 1784 C C . GLU A 1 223 ? -14.280 -0.903 -7.295 1.00 63.22 223 GLU A C 1
ATOM 1786 O O . GLU A 1 223 ? -15.427 -1.164 -7.654 1.00 63.22 223 GLU A O 1
ATOM 1791 N N . GLY A 1 224 ? -13.963 -0.732 -6.007 1.00 76.06 224 GLY A N 1
ATOM 1792 C CA . GLY A 1 224 ? -14.938 -0.785 -4.911 1.00 76.06 224 GLY A CA 1
ATOM 1793 C C . GLY A 1 224 ? -14.632 0.161 -3.747 1.00 76.06 224 GLY A C 1
ATOM 1794 O O . GLY A 1 224 ? -15.117 -0.048 -2.635 1.00 76.06 224 GLY A O 1
ATOM 1795 N N . GLU A 1 225 ? -13.800 1.186 -3.966 1.00 81.19 225 GLU A N 1
ATOM 1796 C CA . GLU A 1 225 ? -13.348 2.105 -2.913 1.00 81.19 225 GLU A CA 1
ATOM 1797 C C . GLU A 1 225 ? -14.518 2.872 -2.301 1.00 81.19 225 GLU A C 1
ATOM 1799 O O . GLU A 1 225 ? -14.588 3.058 -1.083 1.00 81.19 225 GLU A O 1
ATOM 1804 N N . ARG A 1 226 ? -15.461 3.296 -3.149 1.00 86.19 226 ARG A N 1
ATOM 1805 C CA . ARG A 1 226 ? -16.670 3.992 -2.712 1.00 86.19 226 ARG A CA 1
ATOM 1806 C C . ARG A 1 226 ? -17.496 3.093 -1.800 1.00 86.19 226 ARG A C 1
ATOM 1808 O O . ARG A 1 226 ? -17.855 3.509 -0.703 1.00 86.19 226 ARG A O 1
ATOM 1815 N N . GLU A 1 227 ? -17.751 1.864 -2.230 1.00 91.38 227 GLU A N 1
ATOM 1816 C CA . GLU A 1 227 ? -18.559 0.891 -1.504 1.00 91.38 227 GLU A CA 1
ATOM 1817 C C . GLU A 1 227 ? -17.898 0.522 -0.177 1.00 91.38 227 GLU A C 1
ATOM 1819 O O . GLU A 1 227 ? -18.563 0.486 0.857 1.00 91.38 227 GLU A O 1
ATOM 1824 N N . LEU A 1 228 ? -16.577 0.329 -0.175 1.00 90.00 228 LEU A N 1
ATOM 1825 C CA . LEU A 1 228 ? -15.806 0.087 1.038 1.00 90.00 228 LEU A CA 1
ATOM 1826 C C . LEU A 1 228 ? -15.885 1.274 2.007 1.00 90.00 228 LEU A C 1
ATOM 1828 O O . LEU A 1 228 ? -16.085 1.075 3.207 1.00 90.00 228 LEU A O 1
ATOM 1832 N N . LYS A 1 229 ? -15.774 2.510 1.510 1.00 88.19 229 LYS A N 1
ATOM 1833 C CA . LYS A 1 229 ? -15.880 3.725 2.329 1.00 88.19 229 LYS A CA 1
ATOM 1834 C C . LYS A 1 229 ? -17.272 3.886 2.938 1.00 88.19 229 LYS A C 1
ATOM 1836 O O . LYS A 1 229 ? -17.390 4.149 4.137 1.00 88.19 229 LYS A O 1
ATOM 1841 N N . GLU A 1 230 ? -18.321 3.702 2.142 1.00 90.44 230 GLU A N 1
ATOM 1842 C CA . GLU A 1 230 ? -19.709 3.736 2.610 1.00 90.44 230 GLU A CA 1
ATOM 1843 C C . GLU A 1 230 ? -19.969 2.639 3.648 1.00 90.44 230 GLU A C 1
ATOM 1845 O O . GLU A 1 230 ? -20.547 2.904 4.703 1.00 90.44 230 GLU A O 1
ATOM 1850 N N . PHE A 1 231 ? -19.468 1.427 3.405 1.00 94.38 231 PHE A N 1
ATOM 1851 C CA . PHE A 1 231 ? -19.609 0.307 4.326 1.00 94.38 231 PHE A CA 1
ATOM 1852 C C . PHE A 1 231 ? -18.904 0.564 5.665 1.00 94.38 231 PHE A C 1
ATOM 1854 O O . PHE A 1 231 ? -19.517 0.401 6.722 1.00 94.38 231 PHE A O 1
ATOM 1861 N N . LYS A 1 232 ? -17.653 1.049 5.652 1.00 92.38 232 LYS A N 1
ATOM 1862 C CA . LYS A 1 232 ? -16.932 1.459 6.874 1.00 92.38 232 LYS A CA 1
ATOM 1863 C C . LYS A 1 232 ? -17.690 2.548 7.638 1.00 92.38 232 LYS A C 1
ATOM 1865 O O . LYS A 1 232 ? -17.781 2.483 8.864 1.00 92.38 232 LYS A O 1
ATOM 1870 N N . SER A 1 233 ? -18.257 3.529 6.933 1.00 90.12 233 SER A N 1
ATOM 1871 C CA . SER A 1 233 ? -19.060 4.592 7.550 1.00 90.12 233 SER A CA 1
ATOM 1872 C C . SER A 1 233 ? -20.304 4.034 8.245 1.00 90.12 233 SER A C 1
ATOM 1874 O O . SER A 1 233 ? -20.553 4.350 9.408 1.00 90.12 233 SER A O 1
ATOM 1876 N N . LEU A 1 234 ? -21.023 3.123 7.585 1.00 92.19 234 LEU A N 1
ATOM 1877 C CA . LEU A 1 234 ? -22.211 2.465 8.129 1.00 92.19 234 LEU A CA 1
ATOM 1878 C C . LEU A 1 234 ? -21.889 1.646 9.391 1.00 92.19 234 LEU A C 1
ATOM 1880 O O . LEU A 1 234 ? -22.602 1.725 10.396 1.00 92.19 234 LEU A O 1
ATOM 1884 N N . LEU A 1 235 ? -20.778 0.902 9.373 1.00 93.44 235 LEU A N 1
ATOM 1885 C CA . LEU A 1 235 ? -20.285 0.161 10.537 1.00 93.44 235 LEU A CA 1
ATOM 1886 C C . LEU A 1 235 ? -19.933 1.101 11.699 1.00 93.44 235 LEU A C 1
ATOM 1888 O O . LEU A 1 235 ? -20.342 0.859 12.837 1.00 93.44 235 LEU A O 1
ATOM 1892 N N . ALA A 1 236 ? -19.213 2.189 11.423 1.00 91.00 236 ALA A N 1
ATOM 1893 C CA . ALA A 1 236 ? -18.852 3.174 12.437 1.00 91.00 236 ALA A CA 1
ATOM 1894 C C . ALA A 1 236 ? -20.089 3.884 13.015 1.00 91.00 236 ALA A C 1
ATOM 1896 O O . ALA A 1 236 ? -20.194 4.044 14.229 1.00 91.00 236 ALA A O 1
ATOM 1897 N N . GLN A 1 237 ? -21.072 4.233 12.183 1.00 89.94 237 GLN A N 1
ATOM 1898 C CA . GLN A 1 237 ? -22.315 4.865 12.627 1.00 89.94 237 GLN A CA 1
ATOM 1899 C C . GLN A 1 237 ? -23.128 3.948 13.550 1.00 89.94 237 GLN A C 1
ATOM 1901 O O . GLN A 1 237 ? -23.720 4.415 14.524 1.00 89.94 237 GLN A O 1
ATOM 1906 N N . ARG A 1 238 ? -23.163 2.640 13.264 1.00 90.12 238 ARG A N 1
ATOM 1907 C CA . ARG A 1 238 ? -23.976 1.683 14.026 1.00 90.12 238 ARG A CA 1
ATOM 1908 C C . ARG A 1 238 ? -23.292 1.167 15.293 1.00 90.12 238 ARG A C 1
ATOM 1910 O O . ARG A 1 238 ? -23.980 0.918 16.280 1.00 90.12 238 ARG A O 1
ATOM 1917 N N . PHE A 1 239 ? -21.968 0.997 15.279 1.00 91.25 239 PHE A N 1
ATOM 1918 C CA . PHE A 1 239 ? -21.228 0.320 16.357 1.00 91.25 239 PHE A CA 1
ATOM 1919 C C . PHE A 1 239 ? -20.120 1.174 17.000 1.00 91.25 239 PHE A C 1
ATOM 1921 O O . PHE A 1 239 ? -19.541 0.780 18.020 1.00 91.25 239 PHE A O 1
ATOM 1928 N N . GLY A 1 240 ? -19.816 2.347 16.448 1.00 90.19 240 GLY A N 1
ATOM 1929 C CA . GLY A 1 240 ? -18.742 3.232 16.893 1.00 90.19 240 GLY A CA 1
ATOM 1930 C C . GLY A 1 240 ? -17.392 2.878 16.268 1.00 90.19 240 GLY A C 1
ATOM 1931 O O . GLY A 1 240 ? -16.939 3.564 15.360 1.00 90.19 240 GLY A O 1
ATOM 1932 N N . ARG A 1 241 ? -16.734 1.816 16.757 1.00 87.12 241 ARG A N 1
ATOM 1933 C CA . ARG A 1 241 ? -15.413 1.373 16.258 1.00 87.12 241 ARG A CA 1
ATOM 1934 C C . ARG A 1 241 ? -15.534 0.188 15.305 1.00 87.12 241 ARG A C 1
ATOM 1936 O O . ARG A 1 241 ? -16.336 -0.713 15.568 1.00 87.12 241 ARG A O 1
ATOM 1943 N N . LEU A 1 242 ? -14.677 0.124 14.282 1.00 89.75 242 LEU A N 1
ATOM 1944 C CA . LEU A 1 242 ? -14.693 -0.978 13.313 1.00 89.75 242 LEU A CA 1
ATOM 1945 C C . LEU A 1 242 ? -14.342 -2.315 13.965 1.00 89.75 242 LEU A C 1
ATOM 1947 O O . LEU A 1 242 ? -14.992 -3.306 13.662 1.00 89.75 242 LEU A O 1
ATOM 1951 N N . THR A 1 243 ? -13.436 -2.348 14.947 1.00 88.31 243 THR A N 1
ATOM 1952 C CA . THR A 1 243 ? -13.140 -3.569 15.723 1.00 88.31 243 THR A CA 1
ATOM 1953 C C . THR A 1 243 ? -14.375 -4.144 16.411 1.00 88.31 243 THR A C 1
ATOM 1955 O O . THR A 1 243 ? -14.568 -5.358 16.473 1.00 88.31 243 THR A O 1
ATOM 1958 N N . ARG A 1 244 ? -15.231 -3.264 16.950 1.00 89.44 244 ARG A N 1
ATOM 1959 C CA . ARG A 1 244 ? -16.474 -3.679 17.603 1.00 89.44 244 ARG A CA 1
ATOM 1960 C C . ARG A 1 244 ? -17.464 -4.173 16.561 1.00 89.44 244 ARG A C 1
ATOM 1962 O O . ARG A 1 244 ? -18.059 -5.226 16.760 1.00 89.44 244 ARG A O 1
ATOM 1969 N N . ALA A 1 245 ? -17.620 -3.433 15.464 1.00 92.44 245 ALA A N 1
ATOM 1970 C CA . ALA A 1 245 ? -18.485 -3.824 14.360 1.00 92.44 245 ALA A CA 1
ATOM 1971 C C . ALA A 1 245 ? -18.087 -5.202 13.805 1.00 92.44 245 ALA A C 1
ATOM 1973 O O . ALA A 1 245 ? -18.942 -6.074 13.678 1.00 92.44 245 ALA A O 1
ATOM 1974 N N . TRP A 1 246 ? -16.786 -5.423 13.596 1.00 91.38 246 TRP A N 1
ATOM 1975 C CA . TRP A 1 246 ? -16.201 -6.686 13.157 1.00 91.38 246 TRP A CA 1
ATOM 1976 C C . TRP A 1 246 ? -16.678 -7.856 14.014 1.00 91.38 246 TRP A C 1
ATOM 1978 O O . TRP A 1 246 ? -17.392 -8.721 13.521 1.00 91.38 246 TRP A O 1
ATOM 1988 N N . ARG A 1 247 ? -16.399 -7.806 15.321 1.00 90.88 247 ARG A N 1
ATOM 1989 C CA . ARG A 1 247 ? -16.808 -8.827 16.301 1.00 90.88 247 ARG A CA 1
ATOM 1990 C C . ARG A 1 247 ? -18.326 -8.995 16.430 1.00 90.88 247 ARG A C 1
ATOM 1992 O O . ARG A 1 247 ? -18.784 -10.036 16.880 1.00 90.88 247 ARG A O 1
ATOM 1999 N N . SER A 1 248 ? -19.105 -7.958 16.120 1.00 88.94 248 SER A N 1
ATOM 2000 C CA . SER A 1 248 ? -20.547 -7.944 16.400 1.00 88.94 248 SER A CA 1
ATOM 2001 C C . SER A 1 248 ? -21.405 -8.440 15.239 1.00 88.94 248 SER A C 1
ATOM 2003 O O . SER A 1 248 ? -22.457 -9.023 15.483 1.00 88.94 248 SER A O 1
ATOM 2005 N N . ILE A 1 249 ? -21.024 -8.160 13.986 1.00 93.12 249 ILE A N 1
ATOM 2006 C CA . ILE A 1 249 ? -21.889 -8.438 12.824 1.00 93.12 249 ILE A CA 1
ATOM 2007 C C . ILE A 1 249 ? -21.206 -9.166 11.667 1.00 93.12 249 ILE A C 1
ATOM 2009 O O . ILE A 1 249 ? -21.917 -9.739 10.834 1.00 93.12 249 ILE A O 1
ATOM 2013 N N . LEU A 1 250 ? -19.874 -9.133 11.607 1.00 91.50 250 LEU A N 1
ATOM 2014 C CA . LEU A 1 250 ? -19.088 -9.768 10.553 1.00 91.50 250 LEU A CA 1
ATOM 2015 C C . LEU A 1 250 ? -18.556 -11.120 11.041 1.00 91.50 250 LEU A C 1
ATOM 2017 O O . LEU A 1 250 ? -19.015 -12.153 10.572 1.00 91.50 250 LEU A O 1
ATOM 2021 N N . ASP A 1 251 ? -17.665 -11.098 12.024 1.00 90.81 251 ASP A N 1
ATOM 2022 C CA . ASP A 1 251 ? -16.970 -12.251 12.607 1.00 90.81 251 ASP A CA 1
ATOM 2023 C C . ASP A 1 251 ? -17.703 -12.731 13.869 1.00 90.81 251 ASP A C 1
ATOM 2025 O O . ASP A 1 251 ? -17.222 -12.606 14.996 1.00 90.81 251 ASP A O 1
ATOM 2029 N N . THR A 1 252 ? -18.947 -13.185 13.689 1.00 86.44 252 THR A N 1
ATOM 2030 C CA . THR A 1 252 ? -19.820 -13.583 14.809 1.00 86.44 252 THR A CA 1
ATOM 2031 C C . THR A 1 252 ? -19.428 -14.916 15.439 1.00 86.44 252 THR A C 1
ATOM 2033 O O . THR A 1 252 ? -19.835 -15.196 16.565 1.00 86.44 252 THR A O 1
ATOM 2036 N N . ASP A 1 253 ? -18.680 -15.746 14.714 1.00 82.31 253 ASP A N 1
ATOM 2037 C CA . ASP A 1 253 ? -18.153 -17.020 15.203 1.00 82.31 253 ASP A CA 1
ATOM 2038 C C . ASP A 1 253 ? -16.748 -16.884 15.819 1.00 82.31 253 ASP A C 1
ATOM 2040 O O . ASP A 1 253 ? -16.280 -17.806 16.487 1.00 82.31 253 ASP A O 1
ATOM 2044 N N . GLY A 1 254 ? -16.102 -15.723 15.659 1.00 81.25 254 GLY A N 1
ATOM 2045 C CA . GLY A 1 254 ? -14.777 -15.440 16.201 1.00 81.25 254 GLY A CA 1
ATOM 2046 C C . GLY A 1 254 ? -13.654 -16.186 15.482 1.00 81.25 254 GLY A C 1
ATOM 2047 O O . GLY A 1 254 ? -12.587 -16.377 16.070 1.00 81.25 254 GLY A O 1
ATOM 2048 N N . SER A 1 255 ? -13.885 -16.620 14.243 1.00 80.75 255 SER A N 1
ATOM 2049 C CA . SER A 1 255 ? -12.889 -17.284 13.400 1.00 80.75 255 SER A CA 1
ATOM 2050 C C . SER A 1 255 ? -11.735 -16.354 13.003 1.00 80.75 255 SER A C 1
ATOM 2052 O O . SER A 1 255 ? -10.642 -16.831 12.691 1.00 80.75 255 SER A O 1
ATOM 2054 N N . GLY A 1 256 ? -11.940 -15.032 13.064 1.00 79.12 256 GLY A N 1
ATOM 2055 C CA . GLY A 1 256 ? -10.937 -14.016 12.728 1.00 79.12 256 GLY A CA 1
ATOM 2056 C C . GLY A 1 256 ? -10.879 -13.661 11.239 1.00 79.12 256 GLY A C 1
ATOM 2057 O O . GLY A 1 256 ? -10.118 -12.774 10.848 1.00 79.12 256 GLY A O 1
ATOM 2058 N N . SER A 1 257 ? -11.708 -14.304 10.418 1.00 84.94 257 SER A N 1
ATOM 2059 C CA . SER A 1 257 ? -11.862 -14.049 8.985 1.00 84.94 257 SER A CA 1
ATOM 2060 C C . SER A 1 257 ? -13.319 -14.242 8.588 1.00 84.94 257 SER A C 1
ATOM 2062 O O . SER A 1 257 ? -13.989 -15.091 9.155 1.00 84.94 257 SER A O 1
ATOM 2064 N N . VAL A 1 258 ? -13.807 -13.520 7.589 1.00 90.94 258 VAL A N 1
ATOM 2065 C CA . VAL A 1 258 ? -15.188 -13.637 7.122 1.00 90.94 258 VAL A CA 1
ATOM 2066 C C . VAL A 1 258 ? -15.245 -14.027 5.663 1.00 90.94 258 VAL A C 1
ATOM 2068 O O . VAL A 1 258 ? -14.533 -13.504 4.810 1.00 90.94 258 VAL A O 1
ATOM 2071 N N . THR A 1 259 ? -16.145 -14.942 5.361 1.00 89.69 259 THR A N 1
ATOM 2072 C CA . THR A 1 259 ? -16.458 -15.351 4.002 1.00 89.69 259 THR A CA 1
ATOM 2073 C C . THR A 1 259 ? -17.326 -14.307 3.308 1.00 89.69 259 THR A C 1
ATOM 2075 O O . THR A 1 259 ? -18.042 -13.512 3.930 1.00 89.69 259 THR A O 1
ATOM 2078 N N . ARG A 1 260 ? -17.377 -14.381 1.976 1.00 91.81 260 ARG A N 1
ATOM 2079 C CA . ARG A 1 260 ? -18.282 -13.554 1.166 1.00 91.81 260 ARG A CA 1
ATOM 2080 C C . ARG A 1 260 ? -19.732 -13.612 1.648 1.00 91.81 260 ARG A C 1
ATOM 2082 O O . ARG A 1 260 ? -20.426 -12.600 1.677 1.00 91.81 260 ARG A O 1
ATOM 2089 N N . VAL A 1 261 ? -20.204 -14.800 2.027 1.00 89.38 261 VAL A N 1
ATOM 2090 C CA . VAL A 1 261 ? -21.590 -15.003 2.471 1.00 89.38 261 VAL A CA 1
ATOM 2091 C C . VAL A 1 261 ? -21.868 -14.235 3.765 1.00 89.38 261 VAL A C 1
ATOM 2093 O O . VAL A 1 261 ? -22.951 -13.671 3.922 1.00 89.38 261 VAL A O 1
ATOM 2096 N N . GLU A 1 262 ? -20.901 -14.169 4.675 1.00 90.25 262 GLU A N 1
ATOM 2097 C CA . GLU A 1 262 ? -21.025 -13.429 5.933 1.00 90.25 262 GLU A CA 1
ATOM 2098 C C . GLU A 1 262 ? -21.035 -11.921 5.706 1.00 90.25 262 GLU A C 1
ATOM 2100 O O . GLU A 1 262 ? -21.909 -11.241 6.248 1.00 90.25 262 GLU A O 1
ATOM 2105 N N . VAL A 1 263 ? -20.172 -11.412 4.821 1.00 92.75 263 VAL A N 1
ATOM 2106 C CA . VAL A 1 263 ? -20.194 -9.996 4.418 1.00 92.75 263 VAL A CA 1
ATOM 2107 C C . VAL A 1 263 ? -21.531 -9.628 3.776 1.00 92.75 263 VAL A C 1
ATOM 2109 O O . VAL A 1 263 ? -22.128 -8.616 4.138 1.00 92.75 263 VAL A O 1
ATOM 2112 N N . PHE A 1 264 ? -22.064 -10.465 2.882 1.00 92.25 264 PHE A N 1
ATOM 2113 C CA . PHE A 1 264 ? -23.340 -10.200 2.205 1.00 92.25 264 PHE A CA 1
ATOM 2114 C C . PHE A 1 264 ? -24.512 -10.203 3.195 1.00 92.25 264 PHE A C 1
ATOM 2116 O O . PHE A 1 264 ? -25.391 -9.340 3.136 1.00 92.25 264 PHE A O 1
ATOM 2123 N N . ARG A 1 265 ? -24.514 -11.140 4.152 1.00 91.00 265 ARG A N 1
ATOM 2124 C CA . ARG A 1 265 ? -25.497 -11.159 5.245 1.00 91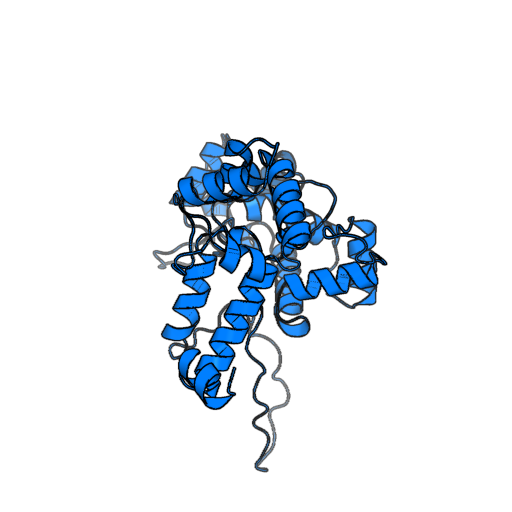.00 265 ARG A CA 1
ATOM 2125 C C . ARG A 1 265 ? -25.381 -9.916 6.122 1.00 91.00 265 ARG A C 1
ATOM 2127 O O . ARG A 1 265 ? -26.409 -9.350 6.488 1.00 91.00 265 ARG A O 1
ATOM 2134 N N . ALA A 1 266 ? -24.166 -9.480 6.450 1.00 93.38 266 ALA A N 1
ATOM 2135 C CA . ALA A 1 266 ? -23.943 -8.256 7.212 1.00 93.38 266 ALA A CA 1
ATOM 2136 C C . ALA A 1 266 ? -24.446 -7.018 6.455 1.00 93.38 266 ALA A C 1
ATOM 2138 O O . ALA A 1 266 ? -25.158 -6.211 7.047 1.00 93.38 266 ALA A O 1
ATOM 2139 N N . CYS A 1 267 ? -24.178 -6.914 5.150 1.00 93.38 267 CYS A N 1
ATOM 2140 C CA . CYS A 1 267 ? -24.685 -5.837 4.294 1.00 93.38 267 CYS A CA 1
ATOM 2141 C C . CYS A 1 267 ? -26.215 -5.773 4.307 1.00 93.38 267 CYS A C 1
ATOM 2143 O O . CYS A 1 267 ? -26.781 -4.706 4.532 1.00 93.38 267 CYS A O 1
ATOM 2145 N N . ASN A 1 268 ? -26.882 -6.921 4.156 1.00 91.75 268 ASN A N 1
ATOM 2146 C CA . ASN A 1 268 ? -28.342 -6.995 4.210 1.00 91.75 268 ASN A CA 1
ATOM 2147 C C . ASN A 1 268 ? -28.883 -6.569 5.590 1.00 91.75 268 ASN A C 1
ATOM 2149 O O . ASN A 1 268 ? -29.779 -5.737 5.682 1.00 91.75 268 ASN A O 1
ATOM 2153 N N . ARG A 1 269 ? -28.280 -7.059 6.685 1.00 91.31 269 ARG A N 1
ATOM 2154 C CA . ARG A 1 269 ? -28.665 -6.672 8.059 1.00 91.31 269 ARG A CA 1
ATOM 2155 C C . ARG A 1 269 ? -28.463 -5.185 8.355 1.00 91.31 269 ARG A C 1
ATOM 2157 O O . ARG A 1 269 ? -29.174 -4.638 9.195 1.00 91.31 269 ARG A O 1
ATOM 2164 N N . LEU A 1 270 ? -27.488 -4.551 7.710 1.00 91.19 270 LEU A N 1
ATOM 2165 C CA . LEU A 1 270 ? -27.184 -3.132 7.883 1.00 91.19 270 LEU A CA 1
ATOM 2166 C C . LEU A 1 270 ? -27.981 -2.222 6.944 1.00 91.19 270 LEU A C 1
ATOM 2168 O O . LEU A 1 270 ? -27.936 -1.008 7.121 1.00 91.19 270 LEU A O 1
ATOM 2172 N N . GLY A 1 271 ? -28.701 -2.783 5.969 1.00 88.62 271 GLY A N 1
ATOM 2173 C CA . GLY A 1 271 ? -29.369 -2.000 4.931 1.00 88.62 271 GLY A CA 1
ATOM 2174 C C . GLY A 1 271 ? -28.381 -1.290 4.001 1.00 88.62 271 GLY A C 1
ATOM 2175 O O . GLY A 1 271 ? -28.651 -0.178 3.556 1.00 88.62 271 GLY A O 1
ATOM 2176 N N . PHE A 1 272 ? -27.219 -1.898 3.739 1.00 92.69 272 PHE A N 1
ATOM 2177 C CA . PHE A 1 272 ? -26.231 -1.343 2.817 1.00 92.69 272 PHE A CA 1
ATOM 2178 C C . PHE A 1 272 ? -26.796 -1.311 1.389 1.00 92.69 272 PHE A C 1
ATOM 2180 O O . PHE A 1 272 ? -27.193 -2.348 0.858 1.00 92.69 272 PHE A O 1
ATOM 2187 N N . ALA A 1 273 ? -26.837 -0.122 0.784 1.00 87.56 273 ALA A N 1
ATOM 2188 C CA . ALA A 1 273 ? -27.456 0.113 -0.525 1.00 87.56 273 ALA A CA 1
ATOM 2189 C C . ALA A 1 273 ? -26.462 0.099 -1.705 1.00 87.56 273 ALA A C 1
ATOM 2191 O O . ALA A 1 273 ? -26.885 0.222 -2.853 1.00 87.56 273 ALA A O 1
ATOM 2192 N N . GLY A 1 274 ? -25.158 -0.017 -1.432 1.00 88.69 274 GLY A N 1
ATOM 2193 C CA . GLY A 1 274 ? -24.110 -0.044 -2.454 1.00 88.69 274 GLY A CA 1
ATOM 2194 C C . GLY A 1 274 ? -23.958 -1.404 -3.144 1.00 88.69 274 GLY A C 1
ATOM 2195 O O . GLY A 1 274 ? -24.609 -2.390 -2.790 1.00 88.69 274 GLY A O 1
ATOM 2196 N N . ASP A 1 275 ? -23.056 -1.473 -4.128 1.00 89.12 275 ASP A N 1
ATOM 2197 C CA . ASP A 1 275 ? -22.738 -2.728 -4.815 1.00 89.12 275 ASP A CA 1
ATOM 2198 C C . ASP A 1 275 ? -21.939 -3.662 -3.888 1.00 89.12 275 ASP A C 1
ATOM 2200 O O . ASP A 1 275 ? -20.738 -3.509 -3.662 1.00 89.12 275 ASP A O 1
ATOM 2204 N N . VAL A 1 276 ? -22.625 -4.675 -3.362 1.00 91.56 276 VAL A N 1
ATOM 2205 C CA . VAL A 1 276 ? -22.052 -5.670 -2.445 1.00 91.56 276 VAL A CA 1
ATOM 2206 C C . VAL A 1 276 ? -20.931 -6.489 -3.104 1.00 91.56 276 VAL A C 1
ATOM 2208 O O . VAL A 1 276 ? -20.004 -6.937 -2.427 1.00 91.56 276 VAL A O 1
ATOM 2211 N N . TRP A 1 277 ? -20.966 -6.674 -4.426 1.00 88.81 277 TRP A N 1
ATOM 2212 C CA . TRP A 1 277 ? -19.902 -7.371 -5.145 1.00 88.81 277 TRP A CA 1
ATOM 2213 C C . TRP A 1 277 ? -18.655 -6.508 -5.298 1.00 88.81 277 TRP A C 1
ATOM 2215 O O . TRP A 1 277 ? -17.549 -7.023 -5.139 1.00 88.81 277 TRP A O 1
ATOM 2225 N N . ALA A 1 278 ? -18.821 -5.217 -5.585 1.00 87.12 278 ALA A N 1
ATOM 2226 C CA . ALA A 1 278 ? -17.711 -4.269 -5.597 1.00 87.12 278 ALA A CA 1
ATOM 2227 C C . ALA A 1 278 ? -17.084 -4.133 -4.204 1.00 87.12 278 ALA A C 1
ATOM 2229 O O . ALA A 1 278 ? -15.864 -4.222 -4.080 1.00 87.12 278 ALA A O 1
ATOM 2230 N N . LEU A 1 279 ? -17.911 -4.056 -3.154 1.00 91.44 279 LEU A N 1
ATOM 2231 C CA . LEU A 1 279 ? -17.449 -4.092 -1.767 1.00 91.44 279 LEU A CA 1
ATOM 2232 C C . LEU A 1 279 ? -16.608 -5.339 -1.479 1.00 91.44 279 LEU A C 1
ATOM 2234 O O . LEU A 1 279 ? -15.527 -5.229 -0.909 1.00 91.44 279 LEU A O 1
ATOM 2238 N N . TRP A 1 280 ? -17.091 -6.524 -1.864 1.00 89.25 280 TRP A N 1
ATOM 2239 C CA . TRP A 1 280 ? -16.347 -7.760 -1.625 1.00 89.25 280 TRP A CA 1
ATOM 2240 C C . TRP A 1 280 ? -15.012 -7.777 -2.357 1.00 89.25 280 TRP A C 1
ATOM 2242 O O . TRP A 1 280 ? -14.012 -8.113 -1.741 1.00 89.25 280 TRP A O 1
ATOM 2252 N N . ARG A 1 281 ? -14.964 -7.354 -3.626 1.00 82.00 281 ARG A N 1
ATOM 2253 C CA . ARG A 1 281 ? -13.694 -7.232 -4.365 1.00 82.00 281 ARG A CA 1
ATOM 2254 C C . ARG A 1 281 ? -12.724 -6.247 -3.707 1.00 82.00 281 ARG A C 1
ATOM 2256 O O . ARG A 1 281 ? -11.518 -6.444 -3.781 1.00 82.00 281 ARG A O 1
ATOM 2263 N N . ALA A 1 282 ? -13.239 -5.199 -3.067 1.00 83.25 282 ALA A N 1
ATOM 2264 C CA . ALA A 1 282 ? -12.420 -4.241 -2.333 1.00 83.25 282 ALA A CA 1
ATOM 2265 C C . ALA A 1 282 ? -11.974 -4.740 -0.944 1.00 83.25 282 ALA A C 1
ATOM 2267 O O . ALA A 1 282 ? -11.002 -4.205 -0.411 1.00 83.25 282 ALA A O 1
ATOM 2268 N N . LEU A 1 283 ? -12.667 -5.727 -0.361 1.00 85.62 283 LEU A N 1
ATOM 2269 C CA . LEU A 1 283 ? -12.309 -6.371 0.910 1.00 85.62 283 LEU A CA 1
ATOM 2270 C C . LEU A 1 283 ? -11.366 -7.567 0.716 1.00 85.62 283 LEU A C 1
ATOM 2272 O O . LEU A 1 283 ? -10.331 -7.614 1.362 1.00 85.62 283 LEU A O 1
ATOM 2276 N N . ASP A 1 284 ? -11.712 -8.497 -0.175 1.00 82.31 284 ASP A N 1
ATOM 2277 C CA . ASP A 1 284 ? -10.959 -9.716 -0.522 1.00 82.31 284 ASP A CA 1
ATOM 2278 C C . ASP A 1 284 ? -9.904 -9.393 -1.586 1.00 82.31 284 ASP A C 1
ATOM 2280 O O . ASP A 1 284 ? -9.943 -9.843 -2.735 1.00 82.31 284 ASP A O 1
ATOM 2284 N N . VAL A 1 285 ? -8.992 -8.505 -1.198 1.00 64.12 285 VAL A N 1
ATOM 2285 C CA . VAL A 1 285 ? -8.007 -7.876 -2.080 1.00 64.12 285 VAL A CA 1
ATOM 2286 C C . VAL A 1 285 ? -7.031 -8.891 -2.672 1.00 64.12 285 VAL A C 1
ATOM 2288 O O . VAL A 1 285 ? -6.473 -8.669 -3.750 1.00 64.12 285 VAL A O 1
ATOM 2291 N N . ASP A 1 286 ? -6.775 -9.984 -1.962 1.00 65.69 286 ASP A N 1
ATOM 2292 C CA . ASP A 1 286 ? -5.897 -11.059 -2.409 1.00 65.69 286 ASP A CA 1
ATOM 2293 C C . ASP A 1 286 ? -6.639 -12.196 -3.121 1.00 65.69 286 ASP A C 1
ATOM 2295 O O . ASP A 1 286 ? -5.992 -13.124 -3.616 1.00 65.69 286 ASP A O 1
ATOM 2299 N N . SER A 1 287 ? -7.969 -12.091 -3.238 1.00 70.81 287 SER A N 1
ATOM 2300 C CA . SER A 1 287 ? -8.841 -13.129 -3.791 1.00 70.81 287 SER A CA 1
ATOM 2301 C C . SER A 1 287 ? -8.659 -14.487 -3.097 1.00 70.81 287 SER A C 1
ATOM 2303 O O . SER A 1 287 ? -8.819 -15.536 -3.731 1.00 70.81 287 SER A O 1
ATOM 2305 N N . SER A 1 288 ? -8.310 -14.485 -1.806 1.00 74.56 288 SER A N 1
ATOM 2306 C CA . SER A 1 288 ? -8.226 -15.686 -0.969 1.00 74.56 288 SER A CA 1
ATOM 2307 C C . SER A 1 288 ? -9.599 -16.303 -0.701 1.00 74.56 288 SER A C 1
ATOM 2309 O O . SER A 1 288 ? -9.691 -17.477 -0.333 1.00 74.56 288 SER A O 1
ATOM 2311 N N . GLY A 1 289 ? -10.672 -15.536 -0.918 1.00 79.94 289 GLY A N 1
ATOM 2312 C CA . GLY A 1 289 ? -12.043 -15.946 -0.634 1.00 79.94 289 GLY A CA 1
ATOM 2313 C C . GLY A 1 289 ? -12.461 -15.692 0.815 1.00 79.94 289 GLY A C 1
ATOM 2314 O O . GLY A 1 289 ? -13.574 -16.074 1.199 1.00 79.94 289 GLY A O 1
ATOM 2315 N N . ALA A 1 290 ? -11.610 -15.031 1.600 1.00 84.88 290 ALA A N 1
ATOM 2316 C CA . ALA A 1 290 ? -11.877 -14.609 2.964 1.00 84.88 290 ALA A CA 1
ATOM 2317 C C . ALA A 1 290 ? -11.368 -13.177 3.170 1.00 84.88 290 ALA A C 1
ATOM 2319 O O . ALA A 1 290 ? -10.311 -12.820 2.679 1.00 84.88 290 ALA A O 1
ATOM 2320 N N . ALA A 1 291 ? -12.115 -12.372 3.921 1.00 87.25 291 ALA A N 1
ATOM 2321 C CA . ALA A 1 291 ? -11.686 -11.044 4.332 1.00 87.25 291 ALA A CA 1
ATOM 2322 C C . ALA A 1 291 ? -11.324 -11.051 5.821 1.00 87.25 291 ALA A C 1
ATOM 2324 O O . ALA A 1 291 ? -11.973 -11.714 6.627 1.00 87.25 291 ALA A O 1
ATOM 2325 N N . THR A 1 292 ? -10.324 -10.282 6.216 1.00 86.31 292 THR A N 1
ATOM 2326 C CA . THR A 1 292 ? -9.830 -10.176 7.595 1.00 86.31 292 THR A CA 1
ATOM 2327 C C . THR A 1 292 ? -10.041 -8.773 8.155 1.00 86.31 292 THR A C 1
ATOM 2329 O O . THR A 1 292 ? -10.305 -7.811 7.425 1.00 86.31 292 THR A O 1
ATOM 2332 N N . LEU A 1 293 ? -9.883 -8.619 9.475 1.00 86.06 293 LEU A N 1
ATOM 2333 C CA . LEU A 1 293 ? -9.914 -7.288 10.083 1.00 86.06 293 LEU A CA 1
ATOM 2334 C C . LEU A 1 293 ? -8.806 -6.394 9.510 1.00 86.06 293 LEU A C 1
ATOM 2336 O O . LEU A 1 293 ? -9.018 -5.195 9.392 1.00 86.06 293 LEU A O 1
ATOM 2340 N N . ALA A 1 294 ? -7.658 -6.958 9.125 1.00 79.06 294 ALA A N 1
ATOM 2341 C CA . ALA A 1 294 ? -6.567 -6.203 8.515 1.00 79.06 294 ALA A CA 1
ATOM 2342 C C . ALA A 1 294 ? -6.952 -5.603 7.155 1.00 79.06 294 ALA A C 1
ATOM 2344 O O . ALA A 1 294 ? -6.494 -4.514 6.823 1.00 79.06 294 ALA A O 1
ATOM 2345 N N . GLU A 1 295 ? -7.831 -6.259 6.398 1.00 83.25 295 GLU A N 1
ATOM 2346 C CA . GLU A 1 295 ? -8.309 -5.755 5.107 1.00 83.25 295 GLU A CA 1
ATOM 2347 C C . GLU A 1 295 ? -9.431 -4.726 5.259 1.00 83.25 295 GLU A C 1
ATOM 2349 O O . GLU A 1 295 ? -9.474 -3.735 4.524 1.00 83.25 295 GLU A O 1
ATOM 2354 N N . LEU A 1 296 ? -10.311 -4.906 6.250 1.00 88.25 296 LEU A N 1
ATOM 2355 C CA . LEU A 1 296 ? -11.347 -3.922 6.562 1.00 88.25 296 LEU A CA 1
ATOM 2356 C C . LEU A 1 296 ? -10.771 -2.682 7.265 1.00 88.25 296 LEU A C 1
ATOM 2358 O O . LEU A 1 296 ? -11.165 -1.555 6.973 1.00 88.25 296 LEU A O 1
ATOM 2362 N N . ALA A 1 297 ? -9.888 -2.878 8.234 1.00 84.38 297 ALA A N 1
ATOM 2363 C CA . ALA A 1 297 ? -9.520 -1.899 9.249 1.00 84.38 297 ALA A CA 1
ATOM 2364 C C . ALA A 1 297 ? -8.049 -2.095 9.684 1.00 84.38 297 ALA A C 1
ATOM 2366 O O . ALA A 1 297 ? -7.785 -2.558 10.799 1.00 84.38 297 ALA A O 1
ATOM 2367 N N . PRO A 1 298 ? -7.073 -1.758 8.812 1.00 78.06 298 PRO A N 1
ATOM 2368 C CA . PRO A 1 298 ? -5.655 -2.036 9.057 1.00 78.06 298 PRO A CA 1
ATOM 2369 C C . PRO A 1 298 ? -5.126 -1.420 10.359 1.00 78.06 298 PRO A C 1
ATOM 2371 O O . PRO A 1 298 ? -4.323 -2.033 11.065 1.00 78.06 298 PRO A O 1
ATOM 2374 N N . SER A 1 299 ? -5.598 -0.213 10.687 1.00 75.56 299 SER A N 1
ATOM 2375 C CA . SER A 1 299 ? -5.240 0.508 11.912 1.00 75.56 299 SER A CA 1
ATOM 2376 C C . SER A 1 299 ? -5.666 -0.270 13.154 1.00 75.56 299 SER A C 1
ATOM 2378 O O . SER A 1 299 ? -4.831 -0.646 13.980 1.00 75.56 299 SER A O 1
ATOM 2380 N N . GLU A 1 300 ? -6.951 -0.622 13.244 1.00 82.44 300 GLU A N 1
ATOM 2381 C CA . GLU A 1 300 ? -7.460 -1.392 14.372 1.00 82.44 300 GLU A CA 1
ATOM 2382 C C . GLU A 1 300 ? -6.894 -2.816 14.442 1.00 82.44 300 GLU A C 1
ATOM 2384 O O . GLU A 1 300 ? -6.698 -3.339 15.541 1.00 82.44 300 GLU A O 1
ATOM 2389 N N . ALA A 1 301 ? -6.600 -3.441 13.300 1.00 77.56 301 ALA A N 1
ATOM 2390 C CA . ALA A 1 301 ? -5.933 -4.739 13.255 1.00 77.56 301 ALA A CA 1
ATOM 2391 C C . ALA A 1 301 ? -4.515 -4.665 13.841 1.00 77.56 301 ALA A C 1
ATOM 2393 O O . ALA A 1 301 ? -4.151 -5.490 14.680 1.00 77.56 301 ALA A O 1
ATOM 2394 N N . SER A 1 302 ? -3.739 -3.641 13.468 1.00 72.38 302 SER A N 1
ATOM 2395 C CA . SER A 1 302 ? -2.410 -3.392 14.035 1.00 72.38 302 SER A CA 1
ATOM 2396 C C . SER A 1 302 ? -2.476 -3.175 15.551 1.00 72.38 302 SER A C 1
ATOM 2398 O O . SER A 1 302 ? -1.673 -3.750 16.291 1.00 72.38 302 SER A O 1
ATOM 2400 N N . ASP A 1 303 ? -3.445 -2.397 16.037 1.00 76.25 303 ASP A N 1
ATOM 2401 C CA . ASP A 1 303 ? -3.640 -2.187 17.476 1.00 76.25 303 ASP A CA 1
ATOM 2402 C C . ASP A 1 303 ? -3.969 -3.500 18.206 1.00 76.25 303 ASP A C 1
ATOM 2404 O O . ASP A 1 303 ? -3.396 -3.790 19.262 1.00 76.25 303 ASP A O 1
ATOM 2408 N N . MET A 1 304 ? -4.836 -4.341 17.628 1.00 75.38 304 MET A N 1
ATOM 2409 C CA . MET A 1 304 ? -5.149 -5.665 18.174 1.00 75.38 304 MET A CA 1
ATOM 2410 C C . MET A 1 304 ? -3.934 -6.595 18.189 1.00 75.38 304 MET A C 1
ATOM 2412 O O . MET A 1 304 ? -3.711 -7.292 19.183 1.00 75.38 304 MET A O 1
ATOM 2416 N N . ALA A 1 305 ? -3.130 -6.596 17.126 1.00 74.38 305 ALA A N 1
ATOM 2417 C CA . ALA A 1 305 ? -1.914 -7.396 17.044 1.00 74.38 305 ALA A CA 1
ATOM 2418 C C . ALA A 1 305 ? -0.887 -6.955 18.100 1.00 74.38 305 ALA A C 1
ATOM 2420 O O . ALA A 1 305 ? -0.344 -7.788 18.831 1.00 74.38 305 ALA A O 1
ATOM 2421 N N . GLN A 1 306 ? -0.674 -5.643 18.258 1.00 71.44 306 GLN A N 1
ATOM 2422 C CA . GLN A 1 306 ? 0.208 -5.087 19.292 1.00 71.44 306 GLN A CA 1
ATOM 2423 C C . GLN A 1 306 ? -0.273 -5.453 20.699 1.00 71.44 306 GLN A C 1
ATOM 2425 O O . GLN A 1 306 ? 0.528 -5.893 21.530 1.00 71.44 306 GLN A O 1
ATOM 2430 N N . PHE A 1 307 ? -1.578 -5.332 20.955 1.00 75.75 307 PHE A N 1
ATOM 2431 C CA . PHE A 1 307 ? -2.178 -5.730 22.224 1.00 75.75 307 PHE A CA 1
ATOM 2432 C C . PHE A 1 307 ? -1.984 -7.224 22.499 1.00 75.75 307 PHE A C 1
ATOM 2434 O O . PHE A 1 307 ? -1.556 -7.597 23.591 1.00 75.75 307 PHE A O 1
ATOM 2441 N N . ARG A 1 308 ? -2.226 -8.084 21.504 1.00 72.94 308 ARG A N 1
ATOM 2442 C CA . ARG A 1 308 ? -2.036 -9.534 21.618 1.00 72.94 308 ARG A CA 1
ATOM 2443 C C . ARG A 1 308 ? -0.591 -9.882 21.961 1.00 72.94 308 ARG A C 1
ATOM 2445 O O . ARG A 1 308 ? -0.353 -10.648 22.892 1.00 72.94 308 ARG A O 1
ATOM 2452 N N . VAL A 1 309 ? 0.379 -9.292 21.261 1.00 69.81 309 VAL A N 1
ATOM 2453 C CA . VAL A 1 309 ? 1.811 -9.496 21.538 1.00 69.81 309 VAL A CA 1
ATOM 2454 C C . VAL A 1 309 ? 2.166 -9.056 22.957 1.00 69.81 309 VAL A C 1
ATOM 2456 O O . VAL A 1 309 ? 2.877 -9.768 23.667 1.00 69.81 309 VAL A O 1
ATOM 2459 N N . TRP A 1 310 ? 1.676 -7.896 23.391 1.00 80.62 310 TRP A N 1
ATOM 2460 C CA . TRP A 1 310 ? 1.894 -7.414 24.751 1.00 80.62 310 TRP A CA 1
ATOM 2461 C C . TRP A 1 310 ? 1.273 -8.352 25.799 1.00 80.62 310 TRP A C 1
ATOM 2463 O O . TRP A 1 310 ? 1.964 -8.739 26.742 1.00 80.62 310 TRP A O 1
ATOM 2473 N N . ALA A 1 311 ? 0.023 -8.780 25.603 1.00 70.44 311 ALA A N 1
ATOM 2474 C CA . ALA A 1 311 ? -0.693 -9.659 26.523 1.00 70.44 311 ALA A CA 1
ATOM 2475 C C . ALA A 1 311 ? 0.004 -11.018 26.660 1.00 70.44 311 ALA A C 1
ATOM 2477 O O . ALA A 1 311 ? 0.264 -11.463 27.774 1.00 70.44 311 ALA A O 1
ATOM 2478 N N . HIS A 1 312 ? 0.416 -11.628 25.544 1.00 70.94 312 HIS A N 1
ATOM 2479 C CA . HIS A 1 312 ? 1.209 -12.859 25.566 1.00 70.94 312 HIS A CA 1
ATOM 2480 C C . HIS A 1 312 ? 2.527 -12.687 26.333 1.00 70.94 312 HIS A C 1
ATOM 2482 O O . HIS A 1 312 ? 2.902 -13.545 27.127 1.00 70.94 312 HIS A O 1
ATOM 2488 N N . ARG A 1 313 ? 3.226 -11.560 26.149 1.00 71.75 313 ARG A N 1
ATOM 2489 C CA . ARG A 1 313 ? 4.495 -11.295 26.847 1.00 71.75 313 ARG A CA 1
ATOM 2490 C C . ARG A 1 313 ? 4.331 -11.098 28.353 1.00 71.75 313 ARG A C 1
ATOM 2492 O O . ARG A 1 313 ? 5.242 -11.446 29.094 1.00 71.75 313 ARG A O 1
ATOM 2499 N N . GLN A 1 314 ? 3.244 -10.469 28.795 1.00 74.56 314 GLN A N 1
ATOM 2500 C CA . GLN A 1 314 ? 3.032 -10.142 30.210 1.00 74.56 314 GLN A CA 1
ATOM 2501 C C . GLN A 1 314 ? 2.305 -11.250 30.979 1.00 74.56 314 GLN A C 1
ATOM 2503 O O . GLN A 1 314 ? 2.596 -11.475 32.152 1.00 74.56 314 GLN A O 1
ATOM 2508 N N . PHE A 1 315 ? 1.371 -11.943 30.326 1.00 75.75 315 PHE A N 1
ATOM 2509 C CA . PHE A 1 315 ? 0.434 -12.851 30.987 1.00 75.75 315 PHE A CA 1
ATOM 2510 C C . PHE A 1 315 ? 0.503 -14.289 30.481 1.00 75.75 315 PHE A C 1
ATOM 2512 O O . PHE A 1 315 ? -0.071 -15.145 31.134 1.00 75.75 315 PHE A O 1
ATOM 2519 N N . GLY A 1 316 ? 1.233 -14.560 29.393 1.00 76.94 316 GLY A N 1
ATOM 2520 C CA . GLY A 1 316 ? 1.301 -15.872 28.744 1.00 76.94 316 GLY A CA 1
ATOM 2521 C C . GLY A 1 316 ? 0.346 -15.952 27.559 1.00 76.94 316 GLY A C 1
ATOM 2522 O O . GLY A 1 316 ? 0.785 -16.192 26.434 1.00 76.94 316 GLY A O 1
ATOM 2523 N N . THR A 1 317 ? -0.934 -15.653 27.781 1.00 74.00 317 THR A N 1
ATOM 2524 C CA . THR A 1 317 ? -2.002 -15.637 26.770 1.00 74.00 317 THR A CA 1
ATOM 2525 C C . THR A 1 317 ? -2.993 -14.488 26.985 1.00 74.00 317 THR A C 1
ATOM 2527 O O . THR A 1 317 ? -3.083 -13.903 28.064 1.00 74.00 317 THR A O 1
ATOM 2530 N N . CYS A 1 318 ? -3.786 -14.159 25.956 1.00 70.88 318 CYS A N 1
ATOM 2531 C CA . CYS A 1 318 ? -4.881 -13.193 26.103 1.00 70.88 318 CYS A CA 1
ATOM 2532 C C . CYS A 1 318 ? -5.972 -13.669 27.081 1.00 70.88 318 CYS A C 1
ATOM 2534 O O . CYS A 1 318 ? -6.591 -12.830 27.725 1.00 70.88 318 CYS A O 1
ATOM 2536 N N . ALA A 1 319 ? -6.197 -14.981 27.210 1.00 75.38 319 ALA A N 1
ATOM 2537 C CA . ALA A 1 319 ? -7.170 -15.532 28.155 1.00 75.38 319 ALA A CA 1
ATOM 2538 C C . ALA A 1 319 ? -6.723 -15.310 29.610 1.00 75.38 319 ALA A C 1
ATOM 2540 O O . ALA A 1 319 ? -7.489 -14.790 30.415 1.00 75.38 319 ALA A O 1
ATOM 2541 N N . GLU A 1 320 ? -5.452 -15.593 29.911 1.00 74.88 320 GLU A N 1
ATOM 2542 C CA . GLU A 1 320 ? -4.869 -15.352 31.239 1.00 74.88 320 GLU A CA 1
ATOM 2543 C C . GLU A 1 320 ? -4.842 -13.864 31.603 1.00 74.88 320 GLU A C 1
ATOM 2545 O O . GLU A 1 320 ? -4.972 -13.509 32.773 1.00 74.88 320 GLU A O 1
ATOM 2550 N N . PHE A 1 321 ? -4.691 -12.975 30.615 1.00 81.50 321 PHE A N 1
ATOM 2551 C CA . PHE A 1 321 ? -4.853 -11.537 30.831 1.00 81.50 321 PHE A CA 1
ATOM 2552 C C . PHE A 1 321 ? -6.270 -11.198 31.315 1.00 81.50 321 PHE A C 1
ATOM 2554 O O . PHE A 1 321 ? -6.405 -10.511 32.324 1.00 81.50 321 PHE A O 1
ATOM 2561 N N . VAL A 1 322 ? -7.310 -11.676 30.621 1.00 82.06 322 VAL A N 1
ATOM 2562 C CA . VAL A 1 322 ? -8.712 -11.380 30.974 1.00 82.06 322 VAL A CA 1
ATOM 2563 C C . VAL A 1 322 ? -9.024 -11.882 32.382 1.00 82.06 322 VAL A C 1
ATOM 2565 O O . VAL A 1 322 ? -9.545 -11.128 33.200 1.00 82.06 322 VAL A O 1
ATOM 2568 N N . GLU A 1 323 ? -8.610 -13.110 32.696 1.00 81.25 323 GLU A N 1
ATOM 2569 C CA . GLU A 1 323 ? -8.810 -13.715 34.014 1.00 81.25 323 GLU A CA 1
ATOM 2570 C C . GLU A 1 323 ? -8.100 -12.932 35.130 1.00 81.25 323 GLU A C 1
ATOM 2572 O O . GLU A 1 323 ? -8.682 -12.673 36.182 1.00 81.25 323 GLU A O 1
ATOM 2577 N N . ARG A 1 324 ? -6.852 -12.500 34.904 1.00 79.94 324 ARG A N 1
ATOM 2578 C CA . ARG A 1 324 ? -6.066 -11.774 35.916 1.00 79.94 324 ARG A CA 1
ATOM 2579 C C . ARG A 1 324 ? -6.489 -10.323 36.106 1.00 79.94 324 ARG A C 1
ATOM 2581 O O . ARG A 1 324 ? -6.279 -9.779 37.187 1.00 79.94 324 ARG A O 1
ATOM 2588 N N . VAL A 1 325 ? -7.012 -9.683 35.064 1.00 82.25 325 VAL A N 1
ATOM 2589 C CA . VAL A 1 325 ? -7.426 -8.271 35.102 1.00 82.25 325 VAL A CA 1
ATOM 2590 C C . VAL A 1 325 ? -8.909 -8.124 35.462 1.00 82.25 325 VAL A C 1
ATOM 2592 O O . VAL A 1 325 ? -9.329 -7.036 35.850 1.00 82.25 325 VAL A O 1
ATOM 2595 N N . GLY A 1 326 ? -9.680 -9.216 35.430 1.00 69.25 326 GLY A N 1
ATOM 2596 C CA . GLY A 1 326 ? -11.083 -9.239 35.845 1.00 69.25 326 GLY A CA 1
ATOM 2597 C C . GLY A 1 326 ? -12.007 -8.515 34.866 1.00 69.25 326 GLY A C 1
ATOM 2598 O O . GLY A 1 326 ? -12.880 -7.765 35.304 1.00 69.25 326 GLY A O 1
ATOM 2599 N N . LEU A 1 327 ? -11.766 -8.692 33.561 1.00 64.06 327 LEU A N 1
ATOM 2600 C CA . LEU A 1 327 ? -12.567 -8.113 32.473 1.00 64.06 327 LEU A CA 1
ATOM 2601 C C . LEU A 1 327 ? -13.684 -9.036 31.986 1.00 64.06 327 LEU A C 1
ATOM 2603 O O . LEU A 1 327 ? -13.489 -10.271 32.018 1.00 64.06 327 LEU A O 1
#

Mean predicted aligned error: 15.0 Å

Radius of gyration: 22.28 Å; Cα contacts (8 Å, |Δi|>4): 369; chains: 1; bounding box: 69×40×62 Å

Secondary structure (DSSP, 8-state):
--HHHHHHHHHHHHHSSHHHHIIIII-TTS-S-B-HHHHHHHHHHTT--S-HHHHHHHHS---TT-S---B-HHHH-HHHHHHHHHHHHHHHHHSSSHHHHHHHHHHHTT---SSS---EEHHHHHHHHHHTT----S-HHHHHHHH-TT--SEE-GGGGTTS------------S---------------SS----GGGTTHHHHHHHHHTT-SSHHHHHHTTHHHHHHHHHHHHHHHSSHHHHIIIIISSS--SEEEHHHHHHHHHHHT--S-HHHHHHHH-TT-SSEEEHHHH-HHHHHHHHHHHHHHHHHHSSHHHHHHHHT-

InterPro domains:
  IPR011992 EF-hand domain pair [SSF47473] (120-296)
  IPR018247 EF-Hand 1, calcium-binding site [PS00018] (251-263)

Sequence (327 aa):
HDPAAQLCGFLEETHGSLLRGWRLEFDSRVACSVNFERFCEVLARLGWVQDVVQVWKSLVISTSKCKNERFRLQDLSRELAEQFLEFCGHVSCEYQGGIKAFHCIAREAGQQASHNFVSVDKDTFIGACSRLEIPLGPHPEHIFHGLDLAHKGTLTEDDFVFIPGGGLKRRDSSARPEANARVSRARRRRSAYCVKDERISEATKWVDLEFQHVRHAAKQRLEGERELKEFKSLLAQRFGRLTRAWRSILDTDGSGSVTRVEVFRACNRLGFAGDVWALWRALDVDSSGAATLAELAPSEASDMAQFRVWAHRQFGTCAEFVERVGL

Nearest PDB structures (foldseek):
  3o77-assembly1_A  TM=2.896E-01  e=3.130E-01  Gallus gallus
  8g3d-assembly1_1L  TM=2.044E-01  e=1.286E-01  Tetrahymena thermophila
  8g3d-assembly1_2L  TM=1.853E-01  e=1.351E-01  Tetrahymena thermophila
  8g2z-assembly1_1L  TM=1.966E-01  e=3.455E-01  Tetrahymena thermophila CU428
  8to0-assembly1_Ez  TM=3.621E-01  e=3.527E+00  Mus musculus

Foldseek 3Di:
DQLLVVVQVLLCVVQVASLLSCCQQPVLLVPQWHFLVSQVVSCVVSVNDDDSVSSLCSQFPDPPDDPGTIGGPCSSPVQLVVLLLQLLVCCQPVQQFQLSVQVQLQVLLVNDCPDDWGKAADVSSVVSCVVVVRRNDDCVVNNVSSLPSLPPRIHTSVSTLPRHGPPDDDDPPPPDDDDDDDDPDDDDDDRPPDDPPVVCPVVVVVVSVVSSQSRQQRPLLVLQVVLLSLVLRLLCVVQVDVVRSCCPQACVVVPQKGALVSQVRSCVVSVRPDDSVSNVSQQSVSVPRIGGCCSSPVPVVSVVSSVQVVCCVPQVGPVSVCVVVVD

Solvent-accessible surface area (backbone atoms only — not comparable to full-atom values): 18812 Å² total; per-residue (Å²): 133,63,51,48,61,51,52,47,52,50,29,26,72,74,56,76,25,50,53,20,29,41,40,66,64,65,30,47,71,72,66,70,49,33,42,69,69,60,51,50,54,46,39,55,74,74,64,60,83,68,69,63,67,60,28,49,56,66,40,44,76,81,67,86,89,60,99,74,66,63,48,38,61,52,53,80,36,50,68,61,36,50,36,50,49,50,32,51,49,48,32,16,66,78,43,42,4,20,44,54,35,40,54,53,38,35,48,65,51,68,54,70,90,77,71,98,73,73,72,36,39,62,69,48,44,55,53,19,31,60,75,69,68,50,60,50,63,98,56,45,65,54,54,51,44,35,40,28,68,71,69,71,70,43,41,43,51,79,54,25,60,85,39,60,51,55,92,64,80,79,78,82,85,80,87,82,82,89,84,81,87,87,82,94,84,85,90,81,90,78,65,84,80,77,75,90,56,83,88,56,57,72,73,48,47,55,59,52,60,69,59,66,55,56,67,42,52,62,68,40,29,65,71,8,44,67,33,42,51,52,49,54,48,54,36,28,74,74,52,60,43,61,68,53,27,38,55,67,54,46,29,69,85,66,79,67,51,31,43,63,69,38,51,51,52,34,35,61,76,69,66,60,84,61,58,65,66,33,24,43,43,33,36,28,37,58,68,76,63,47,30,37,53,55,54,76,36,50,67,58,34,49,53,50,51,52,47,48,55,50,30,29,73,77,49,66,32,64,66,51,36,36,68,75,70,71,110